Protein AF-A0A948WDX8-F1 (afdb_monomer_lite)

Sequence (264 aa):
MSKASDILRSTPLARDHAKSFSAATGLPVSIETPGETNLAATDLPECCRQFLADGKARSRCEQTHKALQGKTPRTVRCFAGLTSSAVPVVVRDETVAYLHTGHAAVNGDADQRHIGAVRKTRGQYEGALRLLELFSQQLAQSLPAETQGCPYPAIDRAALEISRHPEKRWRLSTLAHAAKMNAAYFSEMFRRRLGLTLTRFIAAARIERAKQLLRHTDMKVIEIAYASGFGSVSQFNRVFRRESAAHPADFRSRHRPAKNQNSR

Secondary structure (DSSP, 8-state):
--HHHHHHHHSHHHHHHHHHHHHHHS--EEEE-TT---TT-TT--HHHHHHTTSHHHHHHHHHHHHHH-SSS-EEEE-TTS-EEEEEEEEETTEEEEEEEEPPEEETT-S-TT-TTPEEE-HHHHHHHHHHHHHHHHHHHHHS-TT-SS-S-HHHHHHHHHHHH-TTS---HHHHHHHTTS-HHHHHHHHHHHHSS-HHHHHHHHHHHHHHHHHHH----HHHHHHHTT-S-HHHHHHHHHHHHSS-HHHHHHHHS--------

Foldseek 3Di:
DCPLQVVLCPDPLNVVLQVVLCVVQVWGKHKFFPPDDCLVDPPAAPVSVVLCVDPVSVVQSVVQVNVQDDLAKDWDQGPQRWIKIWGFLDAPSDGGIIIIIHTAAEPPSHDPPRPGHHYDYPVSVVVSVVSVNVSSPVSNVPQPPCSPDQPQVLLVVVLVVCLVCLQDDDDLCVSCVSSVHDSVVSQVVNCVRVVDGPVLSSLLSLLVQLLVCLQPHPDDLQVSCNSSNHPGSVVNQVSNCVNPVDGSVVSSVVRYPPDPPDDD

pLDDT: mean 80.17, std 15.43, range [36.19, 97.62]

Radius of gyration: 23.31 Å; chains: 1; bounding box: 48×66×54 Å

Structure (mmCIF, N/CA/C/O backbone):
data_AF-A0A948WDX8-F1
#
_entry.id   AF-A0A948WDX8-F1
#
loop_
_atom_site.group_PDB
_atom_site.id
_atom_site.type_symbol
_atom_site.label_atom_id
_atom_site.label_alt_id
_atom_site.label_comp_id
_atom_site.label_asym_id
_atom_site.label_entity_id
_atom_site.label_seq_id
_atom_site.pdbx_PDB_ins_code
_atom_site.Cartn_x
_atom_site.Cartn_y
_atom_site.Cartn_z
_atom_site.occupancy
_atom_site.B_iso_or_equiv
_atom_site.auth_seq_id
_atom_site.auth_comp_id
_atom_site.auth_asym_id
_atom_site.auth_atom_id
_atom_site.pdbx_PDB_model_num
ATOM 1 N N . MET A 1 1 ? 2.275 -2.249 5.709 1.00 38.31 1 MET A N 1
ATOM 2 C CA . MET A 1 1 ? 2.860 -1.233 4.819 1.00 38.31 1 MET A CA 1
ATOM 3 C C . MET A 1 1 ? 2.081 -1.085 3.506 1.00 38.31 1 MET A C 1
ATOM 5 O O . MET A 1 1 ? 2.337 -0.110 2.834 1.00 38.31 1 MET A O 1
ATOM 9 N N . SER A 1 2 ? 1.048 -1.897 3.198 1.00 36.19 2 SER A N 1
ATOM 10 C CA . SER A 1 2 ? 0.439 -1.889 1.849 1.00 36.19 2 SER A CA 1
ATOM 11 C C . SER A 1 2 ? -0.638 -0.829 1.544 1.00 36.19 2 SER A C 1
ATOM 13 O O . SER A 1 2 ? -0.945 -0.608 0.385 1.00 36.19 2 SER A O 1
ATOM 15 N N . LYS A 1 3 ? -1.229 -0.111 2.512 1.00 46.56 3 LYS A N 1
ATOM 16 C CA . LYS A 1 3 ? -2.431 0.697 2.192 1.00 46.56 3 LYS A CA 1
ATOM 17 C C . LYS A 1 3 ? -2.168 1.942 1.332 1.00 46.56 3 LYS A C 1
ATOM 19 O O . LYS A 1 3 ? -3.024 2.292 0.533 1.00 46.56 3 LYS A O 1
ATOM 24 N N . ALA A 1 4 ? -1.023 2.612 1.475 1.00 46.47 4 ALA A N 1
ATOM 25 C CA . ALA A 1 4 ? -0.718 3.807 0.679 1.00 46.47 4 ALA A CA 1
ATOM 26 C C . ALA A 1 4 ? -0.331 3.447 -0.764 1.00 46.47 4 ALA A C 1
ATOM 28 O O . ALA A 1 4 ? -0.794 4.094 -1.701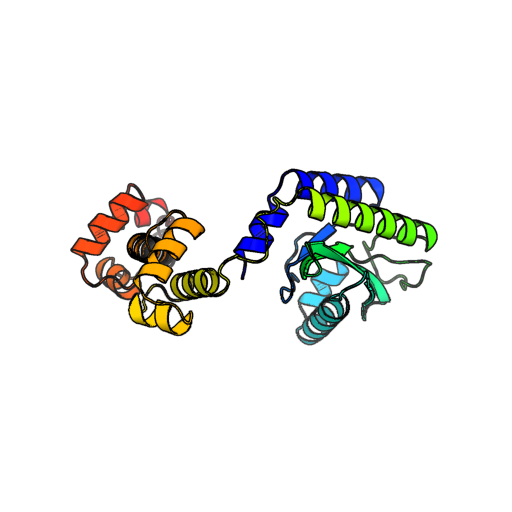 1.00 46.47 4 ALA A O 1
ATOM 29 N N . SER A 1 5 ? 0.446 2.374 -0.943 1.00 50.38 5 SER A N 1
ATOM 30 C CA . SER A 1 5 ? 0.801 1.855 -2.263 1.00 50.38 5 SER A CA 1
ATOM 31 C C . SER A 1 5 ? -0.435 1.324 -2.996 1.00 50.38 5 SER A C 1
ATOM 33 O O . SER A 1 5 ? -0.623 1.656 -4.163 1.00 50.38 5 SER A O 1
ATOM 35 N N . ASP A 1 6 ? -1.330 0.604 -2.314 1.00 55.25 6 ASP A N 1
ATOM 36 C CA . ASP A 1 6 ? -2.594 0.121 -2.889 1.00 55.25 6 ASP A CA 1
ATOM 37 C C . ASP A 1 6 ? -3.528 1.277 -3.307 1.00 55.25 6 ASP A C 1
ATOM 39 O O . ASP A 1 6 ? -4.153 1.220 -4.368 1.00 55.25 6 ASP A O 1
ATOM 43 N N . ILE A 1 7 ? -3.595 2.361 -2.524 1.00 57.69 7 ILE A N 1
ATOM 44 C CA . ILE A 1 7 ? -4.386 3.558 -2.865 1.00 57.69 7 ILE A CA 1
ATOM 45 C C . ILE A 1 7 ? -3.802 4.261 -4.095 1.00 57.69 7 ILE A C 1
ATOM 47 O O . ILE A 1 7 ? -4.539 4.527 -5.039 1.00 57.69 7 ILE A O 1
ATOM 51 N N . LEU A 1 8 ? -2.487 4.500 -4.135 1.00 65.62 8 LEU A N 1
ATOM 52 C CA . LEU A 1 8 ? -1.833 5.139 -5.283 1.00 65.62 8 LEU A CA 1
ATOM 53 C C . LEU A 1 8 ? -2.013 4.323 -6.568 1.00 65.62 8 LEU A C 1
ATOM 55 O O . LEU A 1 8 ? -2.440 4.869 -7.586 1.00 65.62 8 LEU A O 1
ATOM 59 N N . ARG A 1 9 ? -1.766 3.007 -6.497 1.00 70.25 9 ARG A N 1
ATOM 60 C CA . ARG A 1 9 ? -1.924 2.067 -7.621 1.00 70.25 9 ARG A CA 1
ATOM 61 C C . ARG A 1 9 ? -3.371 1.964 -8.117 1.00 70.25 9 ARG A C 1
ATOM 63 O O . ARG A 1 9 ? -3.586 1.651 -9.285 1.00 70.25 9 ARG A O 1
ATOM 70 N N . SER A 1 10 ? -4.360 2.182 -7.247 1.00 66.19 10 SER A N 1
ATOM 71 C CA . SER A 1 10 ? -5.782 2.040 -7.594 1.00 66.19 10 SER A CA 1
ATOM 72 C C . SER A 1 10 ? -6.434 3.321 -8.118 1.00 66.19 10 SER A C 1
ATOM 74 O O . SER A 1 10 ? -7.555 3.247 -8.632 1.00 66.19 10 SER A O 1
ATOM 76 N N . THR A 1 11 ? -5.750 4.473 -8.068 1.00 70.62 11 THR A N 1
ATOM 77 C CA . THR A 1 11 ? -6.288 5.715 -8.642 1.00 70.62 11 THR A CA 1
ATOM 78 C C . THR A 1 11 ? -6.481 5.592 -10.165 1.00 70.62 11 THR A C 1
ATOM 80 O O . THR A 1 11 ? -5.626 5.019 -10.849 1.00 70.62 11 THR A O 1
ATOM 83 N N . PRO A 1 12 ? -7.586 6.119 -10.737 1.00 72.56 12 PRO A N 1
ATOM 84 C CA . PRO A 1 12 ? -7.787 6.146 -12.188 1.00 72.56 12 PRO A CA 1
ATOM 85 C C . PRO A 1 12 ? -6.612 6.795 -12.920 1.00 72.56 12 PRO A C 1
ATOM 87 O O . PRO A 1 12 ? -6.065 6.193 -13.837 1.00 72.56 12 PRO A O 1
ATOM 90 N N . LEU A 1 13 ? -6.136 7.937 -12.411 1.00 78.88 13 LEU A N 1
ATOM 91 C CA . LEU A 1 13 ? -5.011 8.662 -12.989 1.00 78.88 13 LEU A CA 1
ATOM 92 C C . LEU A 1 13 ? -3.741 7.803 -13.060 1.00 78.88 13 LEU A C 1
ATOM 94 O O . LEU A 1 13 ? -3.142 7.688 -14.125 1.00 78.88 13 LEU A O 1
ATOM 98 N N . ALA A 1 14 ? -3.351 7.138 -11.967 1.00 79.38 14 ALA A N 1
ATOM 99 C CA . ALA A 1 14 ? -2.167 6.282 -11.986 1.00 79.38 14 ALA A CA 1
ATOM 100 C C . ALA A 1 14 ? -2.289 5.140 -13.005 1.00 79.38 14 ALA A C 1
ATOM 102 O O . ALA A 1 14 ? -1.324 4.838 -13.706 1.00 79.38 14 ALA A O 1
ATOM 103 N N . ARG A 1 15 ? -3.471 4.520 -13.118 1.00 80.38 15 ARG A N 1
ATOM 104 C CA . ARG A 1 15 ? -3.706 3.433 -14.079 1.00 80.38 15 ARG A CA 1
ATOM 105 C C . ARG A 1 15 ? -3.674 3.923 -15.524 1.00 80.38 15 ARG A C 1
ATOM 107 O O . ARG A 1 15 ? -3.062 3.267 -16.365 1.00 80.38 15 ARG A O 1
ATOM 114 N N . ASP A 1 16 ? -4.300 5.057 -15.811 1.00 83.31 16 ASP A N 1
ATOM 115 C CA . ASP A 1 16 ? -4.397 5.598 -17.169 1.00 83.31 16 ASP A CA 1
ATOM 116 C C . ASP A 1 16 ? -3.044 6.105 -17.668 1.00 83.31 16 ASP A C 1
ATOM 118 O O . ASP A 1 16 ? -2.644 5.809 -18.798 1.00 83.31 16 ASP A O 1
ATOM 122 N N . HIS A 1 17 ? -2.280 6.776 -16.805 1.00 86.12 17 HIS A N 1
ATOM 123 C CA . HIS A 1 17 ? -0.922 7.187 -17.137 1.00 86.12 17 HIS A CA 1
ATOM 124 C C . HIS A 1 17 ? 0.032 5.995 -17.269 1.00 86.12 17 HIS A C 1
ATOM 126 O O . HIS A 1 17 ? 0.825 5.978 -18.206 1.00 86.12 17 HIS A O 1
ATOM 132 N N . ALA A 1 18 ? -0.060 4.968 -16.412 1.00 86.19 18 ALA A N 1
ATOM 133 C CA . ALA A 1 18 ? 0.762 3.761 -16.553 1.00 86.19 18 ALA A CA 1
ATOM 134 C C . ALA A 1 18 ? 0.485 3.030 -17.879 1.00 86.19 18 ALA A C 1
ATOM 136 O O . ALA A 1 18 ? 1.424 2.629 -18.574 1.00 86.19 18 ALA A O 1
ATOM 137 N N . LYS A 1 19 ? -0.791 2.914 -18.277 1.00 84.88 19 LYS A N 1
ATOM 138 C CA . LYS A 1 19 ? -1.185 2.367 -19.586 1.00 84.88 19 LYS A CA 1
ATOM 139 C C . LYS A 1 19 ? -0.666 3.218 -20.742 1.00 84.88 19 LYS A C 1
ATOM 141 O O . LYS A 1 19 ? -0.067 2.674 -21.665 1.00 84.88 19 LYS A O 1
ATOM 146 N N . SER A 1 20 ? -0.858 4.535 -20.682 1.00 88.81 20 SER A N 1
ATOM 147 C CA . SER A 1 20 ? -0.436 5.460 -21.744 1.00 88.81 20 SER A CA 1
ATOM 148 C C . SER A 1 20 ? 1.081 5.478 -21.909 1.00 88.81 20 SER A C 1
ATOM 150 O O . SER A 1 20 ? 1.589 5.414 -23.027 1.00 88.81 20 SER A O 1
ATOM 152 N N . PHE A 1 21 ? 1.817 5.479 -20.797 1.00 90.69 21 PHE A N 1
ATOM 153 C CA . PHE A 1 21 ? 3.270 5.372 -20.799 1.00 90.69 21 PHE A CA 1
ATOM 154 C C . PHE A 1 21 ? 3.732 4.063 -21.437 1.00 90.69 21 PHE A C 1
ATOM 156 O O . PHE A 1 21 ? 4.618 4.073 -22.293 1.00 90.69 21 PHE A O 1
ATOM 163 N N . SER A 1 22 ? 3.112 2.944 -21.056 1.00 89.38 22 SER A N 1
ATOM 164 C CA . SER A 1 22 ? 3.453 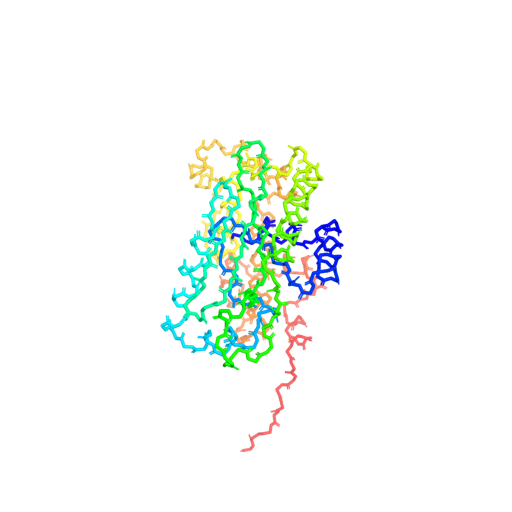1.629 -21.603 1.00 89.38 22 SER A CA 1
ATOM 165 C C . SER A 1 22 ? 3.156 1.550 -23.099 1.00 89.38 22 SER A C 1
ATOM 167 O O . SER A 1 22 ? 3.980 1.046 -23.853 1.00 89.38 22 SER A O 1
ATOM 169 N N . ALA A 1 23 ? 2.037 2.115 -23.557 1.00 87.12 23 ALA A N 1
ATOM 170 C CA . ALA A 1 23 ? 1.700 2.176 -24.978 1.00 87.12 23 ALA A CA 1
ATOM 171 C C . ALA A 1 23 ? 2.686 3.046 -25.781 1.00 87.12 23 ALA A C 1
ATOM 173 O O . ALA A 1 23 ? 3.103 2.658 -26.869 1.00 87.12 23 ALA A O 1
ATOM 174 N N . ALA A 1 24 ? 3.095 4.198 -25.242 1.00 89.25 24 ALA A N 1
ATOM 175 C CA . ALA A 1 24 ? 3.986 5.132 -25.932 1.00 89.25 24 ALA A CA 1
ATOM 176 C C . ALA A 1 24 ? 5.455 4.679 -25.933 1.00 89.25 24 ALA A C 1
ATOM 178 O O . ALA A 1 24 ? 6.194 4.910 -26.890 1.00 89.25 24 ALA A O 1
ATOM 179 N N . THR A 1 25 ? 5.905 4.052 -24.845 1.00 89.50 25 THR A N 1
ATOM 180 C CA . THR A 1 25 ? 7.322 3.728 -24.637 1.00 89.50 25 THR A CA 1
ATOM 181 C C . THR A 1 25 ? 7.617 2.239 -24.761 1.00 89.50 25 THR A C 1
ATOM 183 O O . THR A 1 25 ? 8.776 1.872 -24.914 1.00 89.50 25 THR A O 1
ATOM 186 N N . GLY A 1 26 ? 6.622 1.359 -24.701 1.00 87.56 26 GLY A N 1
ATOM 187 C CA . GLY A 1 26 ? 6.824 -0.086 -24.591 1.00 87.56 26 GLY A CA 1
ATOM 188 C C . GLY A 1 26 ? 7.425 -0.534 -23.253 1.00 87.56 26 GLY A C 1
ATOM 189 O O . GLY A 1 26 ? 7.677 -1.721 -23.091 1.00 87.56 26 GLY A O 1
ATOM 190 N N . LEU A 1 27 ? 7.681 0.379 -22.308 1.00 87.50 27 LEU A N 1
ATOM 191 C CA . LEU A 1 27 ? 8.215 0.071 -20.982 1.00 87.50 27 LEU A CA 1
ATOM 192 C C . LEU A 1 27 ? 7.082 0.047 -19.952 1.00 87.50 27 LEU A C 1
ATOM 194 O O . LEU A 1 27 ? 6.252 0.955 -19.964 1.00 87.50 27 LEU A O 1
ATOM 198 N N . PRO A 1 28 ? 7.054 -0.927 -19.028 1.00 86.00 28 PRO A N 1
ATOM 199 C CA . PRO A 1 28 ? 6.062 -0.928 -17.966 1.00 86.00 28 PRO A CA 1
ATOM 200 C C . PRO A 1 28 ? 6.388 0.150 -16.928 1.00 86.00 28 PRO A C 1
ATOM 202 O O . PRO A 1 28 ? 7.548 0.551 -16.767 1.00 86.00 28 PRO A O 1
ATOM 205 N N . VAL A 1 29 ? 5.360 0.562 -16.186 1.00 87.00 29 VAL A N 1
ATOM 206 C CA . VAL A 1 29 ? 5.495 1.411 -14.997 1.00 87.00 29 VAL A CA 1
ATOM 207 C C . VAL A 1 29 ? 4.981 0.650 -13.789 1.00 87.00 29 VAL A C 1
ATOM 209 O O . VAL A 1 29 ? 3.805 0.291 -13.739 1.00 87.00 29 VAL A O 1
ATOM 212 N N . SER A 1 30 ? 5.836 0.457 -12.789 1.00 84.88 30 SER A N 1
ATOM 213 C CA . SER A 1 30 ? 5.400 0.045 -11.457 1.00 84.88 30 SER A CA 1
ATOM 214 C C . SER A 1 30 ? 5.502 1.220 -10.490 1.00 84.88 30 SER A C 1
ATOM 216 O O . SER A 1 30 ? 6.390 2.060 -10.581 1.00 84.88 30 SER A O 1
ATOM 218 N N . ILE A 1 31 ? 4.558 1.299 -9.557 1.00 84.81 31 ILE A N 1
ATOM 219 C CA . ILE A 1 31 ? 4.580 2.288 -8.475 1.00 84.81 31 ILE A CA 1
ATOM 220 C C . ILE A 1 31 ? 5.070 1.570 -7.224 1.00 84.81 31 ILE A C 1
ATOM 222 O O . ILE A 1 31 ? 4.554 0.506 -6.928 1.00 84.81 31 ILE A O 1
ATOM 226 N N . GLU A 1 32 ? 6.035 2.083 -6.476 1.00 82.50 32 GLU A N 1
ATOM 227 C CA . GLU A 1 32 ? 6.495 1.472 -5.216 1.00 82.50 32 GLU A CA 1
ATOM 228 C C . GLU A 1 32 ? 6.572 2.543 -4.126 1.00 82.50 32 GLU A C 1
ATOM 230 O O . GLU A 1 32 ? 6.975 3.666 -4.403 1.00 82.50 32 GLU A O 1
ATOM 235 N N . THR A 1 33 ? 6.166 2.255 -2.885 1.00 80.50 33 THR A N 1
ATOM 236 C CA . THR A 1 33 ? 6.376 3.220 -1.785 1.00 80.50 33 THR A CA 1
ATOM 237 C C . THR A 1 33 ? 7.777 3.076 -1.191 1.00 80.50 33 THR A C 1
ATOM 239 O O . THR A 1 33 ? 8.362 1.996 -1.288 1.00 80.50 33 THR A O 1
ATOM 242 N N . PRO A 1 34 ? 8.319 4.107 -0.519 1.00 79.94 34 PRO A N 1
ATOM 243 C CA . PRO A 1 34 ? 9.625 4.011 0.127 1.00 79.94 34 PRO A CA 1
ATOM 244 C C . PRO A 1 34 ? 9.758 2.784 1.037 1.00 79.94 34 PRO A C 1
ATOM 246 O O . PRO A 1 34 ? 8.912 2.532 1.898 1.00 79.94 34 PRO A O 1
ATOM 249 N N . GLY A 1 35 ? 10.832 2.016 0.844 1.00 72.56 35 GLY A N 1
ATOM 250 C CA . GLY A 1 35 ? 11.091 0.786 1.594 1.00 72.56 35 GLY A CA 1
ATOM 251 C C . GLY A 1 35 ? 10.273 -0.442 1.170 1.00 72.56 35 GLY A C 1
ATOM 252 O O . GLY A 1 35 ? 10.505 -1.516 1.723 1.00 72.56 35 GLY A O 1
ATOM 253 N N . GLU A 1 36 ? 9.355 -0.328 0.204 1.00 71.12 36 GLU A N 1
ATOM 254 C CA . GLU A 1 36 ? 8.839 -1.492 -0.523 1.00 71.12 36 GLU A CA 1
ATOM 255 C C . GLU A 1 36 ? 9.828 -1.890 -1.628 1.00 71.12 36 GLU A C 1
ATOM 257 O O . GLU A 1 36 ? 10.473 -1.033 -2.233 1.00 71.12 36 GLU A O 1
ATOM 262 N N . THR A 1 37 ? 9.920 -3.197 -1.883 1.00 68.00 37 THR A N 1
ATOM 263 C CA . THR A 1 37 ? 10.577 -3.753 -3.068 1.00 68.00 37 THR A CA 1
ATOM 264 C C . THR A 1 37 ? 9.633 -4.783 -3.669 1.00 68.00 37 THR A C 1
ATOM 266 O O . THR A 1 37 ? 9.514 -5.897 -3.148 1.00 68.00 37 THR A O 1
ATOM 269 N N . ASN A 1 38 ? 8.908 -4.428 -4.730 1.00 65.06 38 ASN A N 1
ATOM 270 C CA . ASN A 1 38 ? 7.937 -5.352 -5.320 1.00 65.06 38 ASN A CA 1
ATOM 271 C C . ASN A 1 38 ? 8.559 -6.221 -6.422 1.00 65.06 38 ASN A C 1
ATOM 273 O O . ASN A 1 38 ? 8.266 -6.076 -7.606 1.00 65.06 38 ASN A O 1
ATOM 277 N N . LEU A 1 39 ? 9.375 -7.191 -6.010 1.00 62.75 39 LEU A N 1
ATOM 278 C CA . LEU A 1 39 ? 9.966 -8.180 -6.920 1.00 62.75 39 LEU A CA 1
ATOM 279 C C . LEU A 1 39 ? 8.974 -9.251 -7.403 1.00 62.75 39 LEU A C 1
ATOM 281 O O . LEU A 1 39 ? 9.358 -10.146 -8.144 1.00 62.75 39 LEU A O 1
ATOM 285 N N . ALA A 1 40 ? 7.711 -9.195 -6.975 1.00 53.38 40 ALA A N 1
ATOM 286 C CA . ALA A 1 40 ? 6.659 -10.118 -7.401 1.00 53.38 40 ALA A CA 1
ATOM 287 C C . ALA A 1 40 ? 5.737 -9.508 -8.474 1.00 53.38 40 ALA A C 1
ATOM 289 O O . ALA A 1 40 ? 4.687 -10.078 -8.770 1.00 53.38 40 ALA A O 1
ATOM 290 N N . ALA A 1 41 ? 6.095 -8.348 -9.038 1.00 55.25 41 ALA A N 1
ATOM 291 C CA . ALA A 1 41 ? 5.306 -7.706 -10.081 1.00 55.25 41 ALA A CA 1
ATOM 292 C C . ALA A 1 41 ? 5.178 -8.618 -11.317 1.00 55.25 41 ALA A C 1
ATOM 294 O O . ALA A 1 41 ? 6.161 -9.168 -11.814 1.00 55.25 41 ALA A O 1
ATOM 295 N N . THR A 1 42 ? 3.950 -8.764 -11.815 1.00 47.97 42 THR A N 1
ATOM 296 C CA . THR A 1 42 ? 3.587 -9.622 -12.957 1.00 47.97 42 THR A CA 1
ATOM 297 C C . THR A 1 42 ? 4.230 -9.203 -14.279 1.00 47.97 42 THR A C 1
ATOM 299 O O . THR A 1 42 ? 4.310 -10.023 -15.190 1.00 47.97 42 THR A O 1
ATOM 302 N N . ASP A 1 43 ? 4.745 -7.973 -14.353 1.00 54.69 43 ASP A N 1
ATOM 303 C CA . ASP A 1 43 ? 5.232 -7.339 -15.586 1.00 54.69 43 ASP A CA 1
ATOM 304 C C . ASP A 1 43 ? 6.768 -7.301 -15.668 1.00 54.69 43 ASP A C 1
ATOM 306 O O . ASP A 1 43 ? 7.358 -6.545 -16.444 1.00 54.69 43 ASP A O 1
ATOM 310 N N . LEU A 1 44 ? 7.446 -8.098 -14.839 1.00 61.41 44 LEU A N 1
ATOM 311 C CA . LEU A 1 44 ? 8.892 -8.256 -14.922 1.00 61.41 44 LEU A CA 1
ATOM 312 C C . LEU A 1 44 ? 9.279 -8.984 -16.220 1.00 61.41 44 LEU A C 1
ATOM 314 O O . LEU A 1 44 ? 8.636 -9.978 -16.572 1.00 61.41 44 LEU A O 1
ATOM 318 N N . PRO A 1 45 ? 10.363 -8.563 -16.901 1.00 59.53 45 PRO A N 1
ATOM 319 C CA . PRO A 1 45 ? 10.887 -9.294 -18.049 1.00 59.53 45 PRO A CA 1
ATOM 320 C C . PRO A 1 45 ? 11.137 -10.774 -17.732 1.00 59.53 45 PRO A C 1
ATOM 322 O O . PRO A 1 45 ? 11.504 -11.119 -16.605 1.00 59.53 45 PRO A O 1
ATOM 325 N N . GLU A 1 46 ? 11.001 -11.639 -18.741 1.00 61.09 46 GLU A N 1
ATOM 326 C CA . GLU A 1 46 ? 11.259 -13.088 -18.667 1.00 61.09 46 GLU A CA 1
ATOM 327 C C . GLU A 1 46 ? 12.558 -13.403 -17.908 1.00 61.09 46 GLU A C 1
ATOM 329 O O . GLU A 1 46 ? 12.566 -14.196 -16.966 1.00 61.09 46 GLU A O 1
ATOM 334 N N . CYS A 1 47 ? 13.636 -12.689 -18.249 1.00 61.81 47 CYS A N 1
ATOM 335 C CA . CYS A 1 47 ? 14.935 -12.841 -17.607 1.00 61.81 47 CYS A CA 1
ATOM 336 C C . CYS A 1 47 ? 14.887 -12.530 -16.103 1.00 61.81 47 CYS A C 1
ATOM 338 O O . CYS A 1 47 ? 15.456 -13.264 -15.302 1.00 61.81 47 CYS A O 1
ATOM 340 N N . CYS A 1 48 ? 14.172 -11.482 -15.684 1.00 62.88 48 CYS A N 1
ATOM 341 C CA . CYS A 1 48 ? 14.024 -11.128 -14.274 1.00 62.88 48 CYS A CA 1
ATOM 342 C C . CYS A 1 48 ? 13.256 -12.212 -13.508 1.00 62.88 48 CYS A C 1
ATOM 344 O O . CYS A 1 48 ? 13.663 -12.565 -12.406 1.00 62.88 48 CYS A O 1
ATOM 346 N N . ARG A 1 49 ? 12.202 -12.795 -14.096 1.00 67.44 49 ARG A N 1
ATOM 347 C CA . ARG A 1 49 ? 11.454 -13.902 -13.471 1.00 67.44 49 ARG A CA 1
ATOM 348 C C . ARG A 1 49 ? 12.337 -15.130 -13.248 1.00 67.44 49 ARG A C 1
ATOM 350 O O . ARG A 1 49 ? 12.291 -15.718 -12.171 1.00 67.44 49 ARG A O 1
ATOM 357 N N . GLN A 1 50 ? 13.178 -15.464 -14.225 1.00 66.12 50 GLN A N 1
ATOM 358 C CA . GLN A 1 50 ? 14.139 -16.564 -14.121 1.00 66.12 50 GLN A CA 1
ATOM 359 C C . GLN A 1 50 ? 15.210 -16.294 -13.052 1.00 66.12 50 GLN A C 1
ATOM 361 O O . GLN A 1 50 ? 15.485 -17.160 -12.226 1.00 66.12 50 GLN A O 1
ATOM 366 N N . PHE A 1 51 ? 15.765 -15.077 -12.997 1.00 66.56 51 PHE A N 1
ATOM 367 C CA . PHE A 1 51 ? 16.757 -14.709 -11.980 1.00 66.56 51 PHE A CA 1
ATOM 368 C C . PHE A 1 51 ? 16.183 -14.684 -10.559 1.00 66.56 51 PHE A C 1
ATOM 370 O O . PHE A 1 51 ? 16.882 -15.017 -9.610 1.00 66.56 51 PHE A O 1
ATOM 377 N N . LEU A 1 52 ? 14.912 -14.322 -10.383 1.00 67.88 52 LEU A N 1
ATOM 378 C CA . LEU A 1 52 ? 14.285 -14.252 -9.060 1.00 67.88 52 LEU A CA 1
ATOM 379 C C . LEU A 1 52 ? 14.015 -15.622 -8.416 1.00 67.88 52 LEU A C 1
ATOM 381 O O . LEU A 1 52 ? 13.696 -15.663 -7.224 1.00 67.88 52 LEU A O 1
ATOM 385 N N . ALA A 1 53 ? 14.171 -16.718 -9.167 1.00 68.00 53 ALA A N 1
ATOM 386 C CA . ALA A 1 53 ? 14.138 -18.082 -8.642 1.00 68.00 53 ALA A CA 1
ATOM 387 C C . ALA A 1 53 ? 15.430 -18.474 -7.890 1.00 68.00 53 ALA A C 1
ATOM 389 O O . ALA A 1 53 ? 15.408 -19.410 -7.093 1.00 68.00 53 ALA A O 1
ATOM 390 N N . ASP A 1 54 ? 16.538 -17.748 -8.090 1.00 72.56 54 ASP A N 1
ATOM 391 C CA . ASP A 1 54 ? 17.808 -17.934 -7.375 1.00 72.56 54 ASP A CA 1
ATOM 392 C C . ASP A 1 54 ? 17.929 -16.919 -6.221 1.00 72.56 54 ASP A C 1
ATOM 394 O O . ASP A 1 54 ? 17.837 -15.702 -6.410 1.00 72.56 54 ASP A O 1
ATOM 398 N N . GLY A 1 55 ? 18.176 -17.406 -4.999 1.00 69.94 55 GLY A N 1
ATOM 399 C CA . GLY A 1 55 ? 18.283 -16.567 -3.800 1.00 69.94 55 GLY A CA 1
ATOM 400 C C . GLY A 1 55 ? 19.401 -15.512 -3.846 1.00 69.94 55 GLY A C 1
ATOM 401 O O . GLY A 1 55 ? 19.225 -14.408 -3.324 1.00 69.94 55 GLY A O 1
ATOM 402 N N . LYS A 1 56 ? 20.534 -15.790 -4.505 1.00 72.69 56 LYS A N 1
ATOM 403 C CA . LYS A 1 56 ? 21.636 -14.823 -4.668 1.00 72.69 56 LYS A CA 1
ATOM 404 C C . LYS A 1 56 ? 21.278 -13.743 -5.684 1.00 72.69 56 LYS A C 1
ATOM 406 O O . LYS A 1 56 ? 21.547 -12.563 -5.451 1.00 72.69 56 LYS A O 1
ATOM 411 N N . ALA A 1 57 ? 20.661 -14.128 -6.798 1.00 70.12 57 ALA A N 1
ATOM 412 C CA . ALA A 1 57 ? 20.218 -13.187 -7.824 1.00 70.12 57 ALA A CA 1
ATOM 413 C C . ALA A 1 57 ? 19.063 -12.302 -7.322 1.00 70.12 57 ALA A C 1
ATOM 415 O O . ALA A 1 57 ? 19.058 -11.096 -7.586 1.00 70.12 57 ALA A O 1
ATOM 416 N N . ARG A 1 58 ? 18.167 -12.849 -6.491 1.00 78.06 58 ARG A N 1
ATOM 417 C CA . ARG A 1 58 ? 17.142 -12.079 -5.776 1.00 78.06 58 ARG A CA 1
ATOM 418 C C . ARG A 1 58 ? 17.745 -10.982 -4.904 1.00 78.06 58 ARG A C 1
ATOM 420 O O . ARG A 1 58 ? 17.364 -9.826 -5.056 1.00 78.06 58 ARG A O 1
ATOM 427 N N . SER A 1 59 ? 18.729 -11.304 -4.062 1.00 75.88 59 SER A N 1
ATOM 428 C CA . SER A 1 59 ? 19.387 -10.300 -3.208 1.00 75.88 59 SER A CA 1
ATOM 429 C C . SER A 1 59 ? 20.040 -9.171 -4.022 1.00 75.88 59 SER A C 1
ATOM 431 O O . SER A 1 59 ? 19.936 -7.997 -3.666 1.00 75.88 59 SER A O 1
ATOM 433 N N . ARG A 1 60 ? 20.659 -9.491 -5.166 1.00 79.88 60 ARG A N 1
ATOM 434 C CA . ARG A 1 60 ? 21.227 -8.479 -6.079 1.00 79.88 60 ARG A CA 1
ATOM 435 C C . ARG A 1 60 ? 20.151 -7.607 -6.738 1.00 79.88 60 ARG A C 1
ATOM 437 O O . ARG A 1 60 ? 20.364 -6.411 -6.949 1.00 79.88 60 ARG A O 1
ATOM 444 N N . CYS A 1 61 ? 18.993 -8.186 -7.046 1.00 77.38 61 CYS A N 1
ATOM 445 C CA . CYS A 1 61 ? 17.840 -7.452 -7.561 1.00 77.38 61 CYS A CA 1
ATOM 446 C C . CYS A 1 61 ? 17.283 -6.477 -6.507 1.00 77.38 61 CYS A C 1
ATOM 448 O O . CYS A 1 61 ? 17.095 -5.298 -6.803 1.00 77.38 61 CYS A O 1
ATOM 450 N N . GLU A 1 62 ? 17.151 -6.916 -5.251 1.00 80.00 62 GLU A N 1
ATOM 451 C CA . GLU A 1 62 ? 16.746 -6.058 -4.125 1.00 80.00 62 GLU A CA 1
ATOM 452 C C . GLU A 1 62 ? 17.711 -4.882 -3.926 1.00 80.00 62 GLU A C 1
ATOM 454 O O . GLU A 1 62 ? 17.277 -3.744 -3.744 1.00 80.00 62 GLU A O 1
ATOM 459 N N . GLN A 1 63 ? 19.022 -5.128 -4.021 1.00 82.44 63 GLN A N 1
ATOM 460 C CA . GLN A 1 63 ? 20.039 -4.074 -3.938 1.00 82.44 63 GLN A CA 1
ATOM 461 C C . GLN A 1 63 ? 19.909 -3.052 -5.074 1.00 82.44 63 GLN A C 1
ATOM 463 O O . GLN A 1 63 ? 20.036 -1.852 -4.836 1.00 82.44 63 GLN A O 1
ATOM 468 N N . THR A 1 64 ? 19.601 -3.512 -6.289 1.00 82.44 64 THR A N 1
ATOM 469 C CA . THR A 1 64 ? 19.390 -2.642 -7.455 1.00 82.44 64 THR A CA 1
ATOM 470 C C . THR A 1 64 ? 18.152 -1.759 -7.263 1.00 82.44 64 THR A C 1
ATOM 472 O O . THR A 1 64 ? 18.236 -0.542 -7.423 1.00 82.44 64 THR A O 1
ATOM 475 N N . HIS A 1 65 ? 17.023 -2.335 -6.835 1.00 83.50 65 HIS A N 1
ATOM 476 C CA . HIS A 1 65 ? 15.809 -1.566 -6.534 1.00 83.50 65 HIS A CA 1
ATOM 477 C C . HIS A 1 65 ? 16.028 -0.571 -5.386 1.00 83.50 65 HIS A C 1
ATOM 479 O O . HIS A 1 65 ? 15.545 0.557 -5.444 1.00 83.50 65 HIS A O 1
ATOM 485 N N . LYS A 1 66 ? 16.812 -0.940 -4.366 1.00 83.38 66 LYS A N 1
ATOM 486 C CA . LYS A 1 66 ? 17.174 -0.023 -3.280 1.00 83.38 66 LYS A CA 1
ATOM 487 C C . LYS A 1 66 ? 18.046 1.138 -3.770 1.00 83.38 66 LYS A C 1
ATOM 489 O O . LYS A 1 66 ? 17.854 2.262 -3.320 1.00 83.38 66 LYS A O 1
ATOM 494 N N . ALA A 1 67 ? 18.978 0.893 -4.694 1.00 87.50 67 ALA A N 1
ATOM 495 C CA . ALA A 1 67 ? 19.841 1.933 -5.262 1.00 87.50 67 ALA A CA 1
ATOM 496 C C . ALA A 1 67 ? 19.065 2.966 -6.101 1.00 87.50 67 ALA A C 1
ATOM 498 O O . ALA A 1 67 ? 19.460 4.136 -6.162 1.00 87.50 67 ALA A O 1
ATOM 499 N N . LEU A 1 68 ? 17.952 2.536 -6.703 1.00 89.00 68 LEU A N 1
ATOM 500 C CA . LEU A 1 68 ? 17.015 3.384 -7.437 1.00 89.00 68 LEU A CA 1
ATOM 501 C C . LEU A 1 68 ? 16.223 4.343 -6.536 1.00 89.00 68 LEU A C 1
ATOM 503 O O . LEU A 1 68 ? 15.809 5.401 -7.004 1.00 89.00 68 LEU A O 1
ATOM 507 N N . GLN A 1 69 ? 16.047 4.031 -5.250 1.00 86.12 69 GLN A N 1
ATOM 508 C CA . GLN A 1 69 ? 15.348 4.919 -4.321 1.00 86.12 69 GLN A CA 1
ATOM 509 C C . GLN A 1 69 ? 16.236 6.125 -3.963 1.00 86.12 69 GLN A C 1
ATOM 511 O O . GLN A 1 69 ? 17.394 5.992 -3.560 1.00 86.12 69 GLN A O 1
ATOM 516 N N . GLY A 1 70 ? 15.697 7.333 -4.126 1.00 86.69 70 GLY A N 1
ATOM 517 C CA . GLY A 1 70 ? 16.397 8.594 -3.875 1.00 86.69 70 GLY A CA 1
ATOM 518 C C . GLY A 1 70 ? 15.454 9.799 -3.859 1.00 86.69 70 GLY A C 1
ATOM 519 O O . GLY A 1 70 ? 14.248 9.644 -4.020 1.00 86.69 70 GLY A O 1
ATOM 520 N N . LYS A 1 71 ? 16.003 11.004 -3.650 1.00 86.38 71 LYS A N 1
ATOM 521 C CA . LYS A 1 71 ? 15.240 12.270 -3.704 1.00 86.38 71 LYS A CA 1
ATOM 522 C C . LYS A 1 71 ? 15.077 12.829 -5.122 1.00 86.38 71 LYS A C 1
ATOM 524 O O . LYS A 1 71 ? 14.251 13.702 -5.347 1.00 86.38 71 LYS A O 1
ATOM 529 N N . THR A 1 72 ? 15.870 12.337 -6.066 1.00 91.81 72 THR A N 1
ATOM 530 C CA . THR A 1 72 ? 15.865 12.733 -7.478 1.00 91.81 72 THR A CA 1
ATOM 531 C C . THR A 1 72 ? 15.726 11.490 -8.354 1.00 91.81 72 THR A C 1
ATOM 533 O O . THR A 1 72 ? 15.989 10.386 -7.860 1.00 91.81 72 THR A O 1
ATOM 536 N N . PRO A 1 73 ? 15.328 11.634 -9.632 1.00 94.81 73 PRO A N 1
ATOM 537 C CA . PRO A 1 73 ? 15.349 10.531 -10.581 1.00 94.81 73 PRO A CA 1
ATOM 538 C C . PRO A 1 73 ? 16.704 9.824 -10.590 1.00 94.81 73 PRO A C 1
ATOM 540 O O . PRO A 1 73 ? 17.758 10.467 -10.630 1.00 94.81 73 PRO A O 1
ATOM 543 N N . ARG A 1 74 ? 16.681 8.494 -10.537 1.00 94.75 74 ARG A N 1
ATOM 544 C CA . ARG A 1 74 ? 17.881 7.657 -10.592 1.00 94.75 74 ARG A CA 1
ATOM 545 C C . ARG A 1 74 ? 17.754 6.631 -11.691 1.00 94.75 74 ARG A C 1
ATOM 547 O O . ARG A 1 74 ? 16.680 6.086 -11.911 1.00 94.75 74 ARG A O 1
ATOM 554 N N . THR A 1 75 ? 18.882 6.341 -12.323 1.00 92.31 75 THR A N 1
ATOM 555 C CA . THR A 1 75 ? 19.021 5.318 -13.355 1.00 92.31 75 THR A CA 1
ATOM 556 C C . THR A 1 75 ? 20.193 4.434 -12.978 1.00 92.31 75 THR A C 1
ATOM 558 O O . THR A 1 75 ? 21.278 4.937 -12.687 1.00 92.31 75 THR A O 1
ATOM 561 N N . VAL A 1 76 ? 19.981 3.125 -12.973 1.00 89.56 76 VAL A N 1
ATOM 562 C CA . VAL A 1 76 ? 21.015 2.134 -12.672 1.00 89.56 76 VAL A CA 1
ATOM 563 C C . VAL A 1 76 ? 21.018 1.053 -13.740 1.00 89.56 76 VAL A C 1
ATOM 565 O O . VAL A 1 76 ? 20.004 0.791 -14.387 1.00 89.56 76 VAL A O 1
ATOM 568 N N . ARG A 1 77 ? 22.162 0.388 -13.892 1.00 86.88 77 ARG A N 1
ATOM 569 C CA . ARG A 1 77 ? 22.236 -0.893 -14.588 1.00 86.88 77 ARG A CA 1
ATOM 570 C C . ARG A 1 77 ? 22.204 -2.015 -13.567 1.00 86.88 77 ARG A C 1
ATOM 572 O O . ARG A 1 77 ? 22.978 -1.999 -12.612 1.00 86.88 77 ARG A O 1
ATOM 579 N N . CYS A 1 78 ? 21.298 -2.966 -13.754 1.00 78.19 78 CYS A N 1
ATOM 580 C CA . CYS A 1 78 ? 21.269 -4.163 -12.929 1.00 78.19 78 CYS A CA 1
ATOM 581 C C . CYS A 1 78 ? 22.453 -5.076 -13.284 1.00 78.19 78 CYS A C 1
ATOM 583 O O . CYS A 1 78 ? 23.137 -4.883 -14.290 1.00 78.19 78 CYS A O 1
ATOM 585 N N . PHE A 1 79 ? 22.683 -6.113 -12.482 1.00 76.56 79 PHE A N 1
ATOM 586 C CA . PHE A 1 79 ? 23.785 -7.056 -12.710 1.00 76.56 79 PHE A CA 1
ATOM 587 C C . PHE A 1 79 ? 23.655 -7.867 -14.013 1.00 76.56 79 PHE A C 1
ATOM 589 O O . PHE A 1 79 ? 24.635 -8.466 -14.446 1.00 76.56 79 PHE A O 1
ATOM 596 N N . ALA A 1 80 ? 22.469 -7.894 -14.630 1.00 73.62 80 ALA A N 1
ATOM 597 C CA . ALA A 1 80 ? 22.258 -8.472 -15.957 1.00 73.62 80 ALA A CA 1
ATOM 598 C C . ALA A 1 80 ? 22.609 -7.485 -17.095 1.00 73.62 80 ALA A C 1
ATOM 600 O O . ALA A 1 80 ? 22.592 -7.850 -18.259 1.00 73.62 80 ALA A O 1
ATOM 601 N N . GLY A 1 81 ? 22.950 -6.231 -16.783 1.00 77.38 81 GLY A N 1
ATOM 602 C CA . GLY A 1 81 ? 23.304 -5.207 -17.773 1.00 77.38 81 GLY A CA 1
ATOM 603 C C . GLY A 1 81 ? 22.113 -4.414 -18.316 1.00 77.38 81 GLY A C 1
ATOM 604 O O . GLY A 1 81 ? 22.301 -3.521 -19.138 1.00 77.38 81 GLY A O 1
ATOM 605 N N . LEU A 1 82 ? 20.894 -4.681 -17.837 1.00 82.19 82 LEU A N 1
ATOM 606 C CA . LEU A 1 82 ? 19.714 -3.908 -18.217 1.00 82.19 82 LEU A CA 1
ATOM 607 C C . LEU A 1 82 ? 19.607 -2.616 -17.408 1.00 82.19 82 LEU A C 1
ATOM 609 O O . LEU A 1 82 ? 19.884 -2.586 -16.208 1.00 82.19 82 LEU A O 1
ATOM 613 N N . THR A 1 83 ? 19.140 -1.565 -18.066 1.00 87.50 83 THR A N 1
ATOM 614 C CA . THR A 1 83 ? 18.917 -0.253 -17.468 1.00 87.50 83 THR A CA 1
ATOM 615 C C . THR A 1 83 ? 17.519 -0.186 -16.869 1.00 87.50 83 THR A C 1
ATOM 617 O O . THR A 1 83 ? 16.545 -0.540 -17.528 1.00 87.50 83 THR A O 1
ATOM 620 N N . SER A 1 84 ? 17.410 0.287 -15.634 1.00 88.50 84 SER A N 1
ATOM 621 C CA . SER A 1 84 ? 16.139 0.629 -14.994 1.00 88.50 84 SER A CA 1
ATOM 622 C C . SER A 1 84 ? 16.286 1.975 -14.303 1.00 88.50 84 SER A C 1
ATOM 624 O O . SER A 1 84 ? 17.391 2.385 -13.935 1.00 88.50 84 SER A O 1
ATOM 626 N N . SER A 1 85 ? 15.172 2.676 -14.151 1.00 92.56 85 SER A N 1
ATOM 627 C CA . SER A 1 85 ? 15.124 3.977 -13.511 1.00 92.56 85 SER A CA 1
ATOM 628 C C . SER A 1 85 ? 13.946 4.071 -12.563 1.00 92.56 85 SER A C 1
ATOM 630 O O . SER A 1 85 ? 12.941 3.385 -12.727 1.00 92.56 85 SER A O 1
ATOM 632 N N . ALA A 1 86 ? 14.062 4.959 -11.586 1.00 93.31 86 ALA A N 1
ATOM 633 C CA . ALA A 1 86 ? 12.977 5.319 -10.698 1.00 93.31 86 ALA A CA 1
ATOM 634 C C . ALA A 1 86 ? 12.892 6.834 -10.586 1.00 93.31 86 ALA A C 1
ATOM 636 O O . ALA A 1 86 ? 13.898 7.517 -10.382 1.00 93.31 86 ALA A O 1
ATOM 637 N N . VAL A 1 87 ? 11.675 7.346 -10.708 1.00 95.00 87 VAL A N 1
ATOM 638 C CA . VAL A 1 87 ? 11.350 8.759 -10.548 1.00 95.00 87 VAL A CA 1
ATOM 639 C C . VAL A 1 87 ? 10.559 8.915 -9.249 1.00 95.00 87 VAL A C 1
ATOM 641 O O . VAL A 1 87 ? 9.506 8.288 -9.111 1.00 95.00 87 VAL A O 1
ATOM 644 N N . PRO A 1 88 ? 11.028 9.723 -8.282 1.00 92.25 88 PRO A N 1
ATOM 645 C CA . PRO A 1 88 ? 10.281 9.960 -7.057 1.00 92.25 88 PRO A CA 1
ATOM 646 C C . PRO A 1 88 ? 9.031 10.795 -7.346 1.00 92.25 88 PRO A C 1
ATOM 648 O O . PRO A 1 88 ? 9.085 11.783 -8.080 1.00 92.25 88 PRO A O 1
ATOM 651 N N . VAL A 1 89 ? 7.917 10.413 -6.731 1.00 88.81 89 VAL A N 1
ATOM 652 C CA . VAL A 1 89 ? 6.700 11.219 -6.605 1.00 88.81 89 VAL A CA 1
ATOM 653 C C . VAL A 1 89 ? 6.839 12.005 -5.314 1.00 88.81 89 VAL A C 1
ATOM 655 O O . VAL A 1 89 ? 6.802 11.426 -4.224 1.00 88.81 89 VAL A O 1
ATOM 658 N N . VAL A 1 90 ? 7.074 13.310 -5.442 1.00 84.38 90 VAL A N 1
ATOM 659 C CA . VAL A 1 90 ? 7.376 14.193 -4.311 1.00 84.38 90 VAL A CA 1
ATOM 660 C C . VAL A 1 90 ? 6.189 15.102 -4.032 1.00 84.38 90 VAL A C 1
ATOM 662 O O . VAL A 1 90 ? 5.729 15.820 -4.914 1.00 84.38 90 VAL A O 1
ATOM 665 N N . VAL A 1 91 ? 5.722 15.095 -2.787 1.00 77.56 91 VAL A N 1
ATOM 666 C CA . VAL A 1 91 ? 4.673 15.988 -2.290 1.00 77.56 91 VAL A CA 1
ATOM 667 C C . VAL A 1 91 ? 5.252 16.743 -1.100 1.00 77.56 91 VAL A C 1
ATOM 669 O O . VAL A 1 91 ? 5.613 16.123 -0.106 1.00 77.56 91 VAL A O 1
ATOM 672 N N . ARG A 1 92 ? 5.349 18.079 -1.196 1.00 71.06 92 ARG A N 1
ATOM 673 C CA . ARG A 1 92 ? 5.885 18.951 -0.125 1.00 71.06 92 ARG A CA 1
ATOM 674 C C . ARG A 1 92 ? 7.235 18.452 0.434 1.00 71.06 92 ARG A C 1
ATOM 676 O O . ARG A 1 92 ? 7.375 18.266 1.636 1.00 71.06 92 ARG A O 1
ATOM 683 N N . ASP A 1 93 ? 8.195 18.198 -0.457 1.00 77.94 93 ASP A N 1
ATOM 684 C CA . ASP A 1 93 ? 9.549 17.679 -0.173 1.00 77.94 93 ASP A CA 1
ATOM 685 C C . ASP A 1 93 ? 9.650 16.252 0.399 1.00 77.94 93 ASP A C 1
ATOM 687 O O . ASP A 1 93 ? 10.758 15.754 0.630 1.00 77.94 93 ASP A O 1
ATOM 691 N N . GLU A 1 94 ? 8.533 15.534 0.545 1.00 78.69 94 GLU A N 1
ATOM 692 C CA . GLU A 1 94 ? 8.525 14.118 0.918 1.00 78.69 94 GLU A CA 1
ATOM 693 C C . GLU A 1 94 ? 8.290 13.213 -0.293 1.00 78.69 94 GLU A C 1
ATOM 695 O O . GLU A 1 94 ? 7.380 13.425 -1.095 1.00 78.69 94 GLU A O 1
ATOM 700 N N . THR A 1 95 ? 9.094 12.154 -0.421 1.00 84.25 95 THR A N 1
ATOM 701 C CA . THR A 1 95 ? 8.862 11.117 -1.433 1.00 84.25 95 THR A CA 1
ATOM 702 C C . THR A 1 95 ? 7.781 10.159 -0.948 1.00 84.25 95 THR A C 1
ATOM 704 O O . THR A 1 95 ? 8.005 9.396 -0.0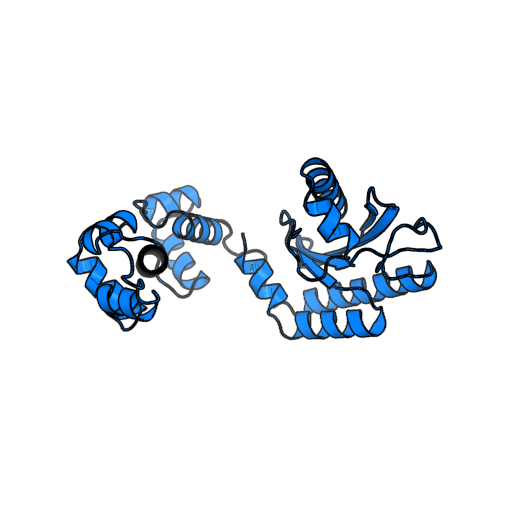11 1.00 84.25 95 THR A O 1
ATOM 707 N N . VAL A 1 96 ? 6.614 10.180 -1.593 1.00 78.06 96 VAL A N 1
ATOM 708 C CA . VAL A 1 96 ? 5.470 9.322 -1.231 1.00 78.06 96 VAL A CA 1
ATOM 709 C C . VAL A 1 96 ? 5.447 8.014 -2.019 1.00 78.06 96 VAL A C 1
ATOM 711 O O . VAL A 1 96 ? 4.911 7.015 -1.542 1.00 78.06 96 VAL A O 1
ATOM 714 N N . ALA A 1 97 ? 6.058 8.000 -3.205 1.00 86.06 97 ALA A N 1
ATOM 715 C CA . ALA A 1 97 ? 6.214 6.820 -4.046 1.00 86.06 97 ALA A CA 1
ATOM 716 C C . ALA A 1 97 ? 7.352 6.993 -5.059 1.00 86.06 97 ALA A C 1
ATOM 718 O O . ALA A 1 97 ? 7.901 8.078 -5.224 1.00 86.06 97 ALA A O 1
ATOM 719 N N . TYR A 1 98 ? 7.661 5.914 -5.762 1.00 88.94 98 TYR A N 1
ATOM 720 C CA . TYR A 1 98 ? 8.583 5.828 -6.878 1.00 88.94 98 TYR A CA 1
ATOM 721 C C . TYR A 1 98 ? 7.846 5.256 -8.082 1.00 88.94 98 TYR A C 1
ATOM 723 O O . TYR A 1 98 ? 7.204 4.213 -7.973 1.00 88.94 98 TYR A O 1
ATOM 731 N N . LEU A 1 99 ? 7.949 5.925 -9.227 1.00 91.12 99 LEU A N 1
ATOM 732 C CA . LEU A 1 99 ? 7.573 5.366 -10.518 1.00 91.12 99 LEU A CA 1
ATOM 733 C C . LEU A 1 99 ? 8.804 4.677 -11.098 1.00 91.12 99 LEU A C 1
ATOM 735 O O . LEU A 1 99 ? 9.770 5.345 -11.460 1.00 91.12 99 LEU A O 1
ATOM 739 N N . HIS A 1 100 ? 8.785 3.355 -11.155 1.00 88.81 100 HIS A N 1
ATOM 740 C CA . HIS A 1 100 ? 9.859 2.550 -11.713 1.00 88.81 100 HIS A CA 1
ATOM 741 C C . HIS A 1 100 ? 9.569 2.237 -13.175 1.00 88.81 100 HIS A C 1
ATOM 743 O O . HIS A 1 100 ? 8.483 1.760 -13.510 1.00 88.81 100 HIS A O 1
ATOM 749 N N . THR A 1 101 ? 10.561 2.452 -14.035 1.00 84.25 101 THR A N 1
ATOM 750 C CA . THR A 1 101 ? 10.564 1.845 -15.362 1.00 84.25 101 THR A CA 1
ATOM 751 C C . THR A 1 101 ? 10.986 0.388 -15.247 1.00 84.25 101 THR A C 1
ATOM 753 O O . THR A 1 101 ? 11.911 0.037 -14.503 1.00 84.25 101 THR A O 1
ATOM 756 N N . GLY A 1 102 ? 10.340 -0.474 -16.031 1.00 75.25 102 GLY A N 1
ATOM 757 C CA . GLY A 1 102 ? 10.875 -1.807 -16.286 1.00 75.25 102 GLY A CA 1
ATOM 758 C C . GLY A 1 102 ? 12.296 -1.769 -16.856 1.00 75.25 102 GLY A C 1
ATOM 759 O O . GLY A 1 102 ? 12.832 -0.724 -17.227 1.00 75.25 102 GLY A O 1
ATOM 760 N N . HIS A 1 103 ? 12.910 -2.942 -16.945 1.00 78.00 103 HIS A N 1
ATOM 761 C CA . HIS A 1 103 ? 14.278 -3.063 -17.428 1.00 78.00 103 HIS A CA 1
ATOM 762 C C . HIS A 1 103 ? 14.339 -2.974 -18.960 1.00 78.00 103 HIS A C 1
ATOM 764 O O . HIS A 1 103 ? 13.658 -3.723 -19.664 1.00 78.00 103 HIS A O 1
ATOM 770 N N . ALA A 1 104 ? 15.188 -2.082 -19.465 1.00 83.06 104 ALA A N 1
ATOM 771 C CA . ALA A 1 104 ? 15.407 -1.846 -20.884 1.00 83.06 104 ALA A CA 1
ATOM 772 C C . ALA A 1 104 ? 16.852 -2.152 -21.289 1.00 83.06 104 ALA A C 1
ATOM 774 O O . ALA A 1 104 ? 17.804 -1.855 -20.566 1.00 83.06 104 ALA A O 1
ATOM 775 N N . ALA A 1 105 ? 17.021 -2.683 -22.493 1.00 84.12 105 ALA A N 1
ATOM 776 C CA . ALA A 1 105 ? 18.312 -2.755 -23.157 1.00 84.12 105 ALA A CA 1
ATOM 777 C C . ALA A 1 105 ? 18.564 -1.429 -23.888 1.00 84.12 105 ALA A C 1
ATOM 779 O O . ALA A 1 105 ? 17.939 -1.165 -24.920 1.00 84.12 105 ALA A O 1
ATOM 780 N N . VAL A 1 106 ? 19.456 -0.591 -23.356 1.00 82.81 106 VAL A N 1
ATOM 781 C CA . VAL A 1 106 ? 19.764 0.728 -23.930 1.00 82.81 106 VAL A CA 1
ATOM 782 C C . VAL A 1 106 ? 21.060 0.657 -24.738 1.00 82.81 106 VAL A C 1
ATOM 784 O O . VAL A 1 106 ? 22.059 0.162 -24.233 1.00 82.81 106 VAL A O 1
ATOM 787 N N . ASN A 1 107 ? 21.046 1.134 -25.989 1.00 71.44 107 ASN A N 1
ATOM 788 C CA . ASN A 1 107 ? 22.232 1.254 -26.860 1.00 71.44 107 ASN A CA 1
ATOM 789 C C . ASN A 1 107 ? 23.081 -0.027 -27.039 1.00 71.44 107 ASN A C 1
ATOM 791 O O . ASN A 1 107 ? 24.292 0.049 -27.201 1.00 71.44 107 ASN A O 1
ATOM 795 N N . GLY A 1 108 ? 22.464 -1.211 -27.055 1.00 61.03 108 GLY A N 1
ATOM 796 C CA . GLY A 1 108 ? 23.187 -2.456 -27.355 1.00 61.03 108 GLY A CA 1
ATOM 797 C C . GLY A 1 108 ? 24.028 -3.022 -26.204 1.00 61.03 108 GLY A C 1
ATOM 798 O O . GLY A 1 108 ? 24.646 -4.061 -26.388 1.00 61.03 108 GLY A O 1
ATOM 799 N N . ASP A 1 109 ? 23.974 -2.429 -25.005 1.00 53.84 109 ASP A N 1
ATOM 800 C CA . ASP A 1 109 ? 24.658 -2.939 -23.801 1.00 53.84 109 ASP A CA 1
ATOM 801 C C . ASP A 1 109 ? 24.087 -4.276 -23.283 1.00 53.84 109 ASP A C 1
ATOM 803 O O . ASP A 1 109 ? 24.635 -4.903 -22.376 1.00 53.84 109 ASP A O 1
ATOM 807 N N . ALA A 1 110 ? 22.978 -4.736 -23.866 1.00 51.09 110 ALA A N 1
ATOM 808 C CA . ALA A 1 110 ? 22.462 -6.072 -23.636 1.00 51.09 110 ALA A CA 1
ATOM 809 C C . ALA A 1 110 ? 23.142 -7.045 -24.597 1.00 51.09 110 ALA A C 1
ATOM 811 O O . ALA A 1 110 ? 22.803 -7.105 -25.783 1.00 51.09 110 ALA A O 1
ATOM 812 N N . ASP A 1 111 ? 24.036 -7.859 -24.043 1.00 50.66 111 ASP A N 1
ATOM 813 C CA . ASP A 1 111 ? 24.462 -9.103 -24.666 1.00 50.66 111 ASP A CA 1
ATOM 814 C C . ASP A 1 111 ? 23.227 -9.871 -25.186 1.00 50.66 111 ASP A C 1
ATOM 816 O O . ASP A 1 111 ? 22.146 -9.794 -24.579 1.00 50.66 111 ASP A O 1
ATOM 820 N N . GLN A 1 112 ? 23.369 -10.602 -26.298 1.00 50.19 112 GLN A N 1
ATOM 821 C CA . GLN A 1 112 ? 22.299 -11.282 -27.058 1.00 50.19 112 GLN A CA 1
ATOM 822 C C . GLN A 1 112 ? 21.416 -12.227 -26.206 1.00 50.19 112 GLN A C 1
ATOM 824 O O . GLN A 1 112 ? 20.381 -12.707 -26.660 1.00 50.19 112 GLN A O 1
ATOM 829 N N . ARG A 1 113 ? 21.796 -12.438 -24.944 1.00 52.56 113 ARG A N 1
ATOM 830 C CA . ARG A 1 113 ? 21.198 -13.277 -23.903 1.00 52.56 113 ARG A CA 1
ATOM 831 C C . ARG A 1 113 ? 19.891 -12.748 -23.280 1.00 52.56 113 ARG A C 1
ATOM 833 O O . ARG A 1 113 ? 19.266 -13.472 -22.513 1.00 52.56 113 ARG A O 1
ATOM 840 N N . HIS A 1 114 ? 19.440 -11.528 -23.590 1.00 59.41 114 HIS A N 1
ATOM 841 C CA . HIS A 1 114 ? 18.231 -10.933 -22.984 1.00 59.41 114 HIS A CA 1
ATOM 842 C C . HIS A 1 114 ? 16.981 -11.080 -23.862 1.00 59.41 114 HIS A C 1
ATOM 844 O O . HIS A 1 114 ? 16.495 -10.115 -24.458 1.00 59.41 114 HIS A O 1
ATOM 850 N N . ILE A 1 115 ? 16.454 -12.303 -23.937 1.00 53.38 115 ILE A N 1
ATOM 851 C CA . ILE A 1 115 ? 15.201 -12.605 -24.640 1.00 53.38 115 ILE A CA 1
ATOM 852 C C . ILE A 1 115 ? 14.046 -11.857 -23.944 1.00 53.38 115 ILE A C 1
ATOM 854 O O . ILE A 1 115 ? 13.810 -12.035 -22.750 1.00 53.38 115 ILE A O 1
ATOM 858 N N . GLY A 1 116 ? 13.350 -1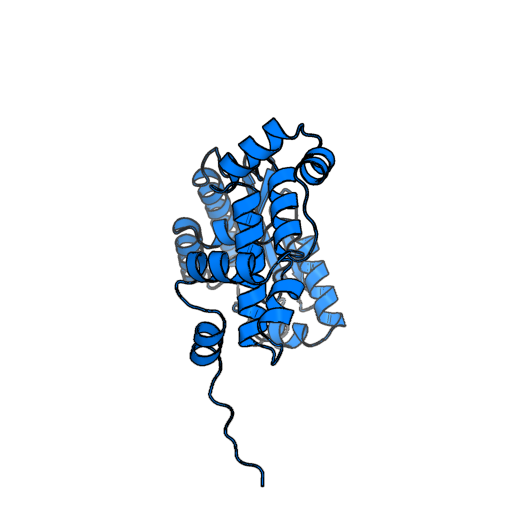0.986 -24.684 1.00 60.41 116 GLY A N 1
ATOM 859 C CA . GLY A 1 116 ? 12.160 -10.263 -24.209 1.00 60.41 116 GLY A CA 1
ATOM 860 C C . GLY A 1 116 ? 12.400 -8.902 -23.539 1.00 60.41 116 GLY A C 1
ATOM 861 O O . GLY A 1 116 ? 11.434 -8.264 -23.127 1.00 60.41 116 GLY A O 1
ATOM 862 N N . ALA A 1 117 ? 13.645 -8.419 -23.439 1.00 69.38 117 ALA A N 1
ATOM 863 C CA . ALA A 1 117 ? 13.904 -7.065 -22.942 1.00 69.38 117 ALA A CA 1
ATOM 864 C C . ALA A 1 117 ? 13.521 -5.998 -23.984 1.00 69.38 117 ALA A C 1
ATOM 866 O O . ALA A 1 117 ? 13.869 -6.101 -25.164 1.00 69.38 117 ALA A O 1
ATOM 867 N N . VAL A 1 118 ? 12.850 -4.936 -23.537 1.00 79.56 118 VAL A N 1
ATOM 868 C CA . VAL A 1 118 ? 12.481 -3.797 -24.389 1.00 79.56 118 VAL A CA 1
ATOM 869 C C . VAL A 1 118 ? 13.753 -3.063 -24.813 1.00 79.56 118 VAL A C 1
ATOM 871 O O . VAL A 1 118 ? 14.545 -2.640 -23.969 1.00 79.56 118 VAL A O 1
ATOM 874 N N . ARG A 1 119 ? 13.966 -2.909 -26.123 1.00 85.00 119 ARG A N 1
ATOM 875 C CA . ARG A 1 119 ? 15.149 -2.235 -26.678 1.00 85.00 119 ARG A CA 1
ATOM 876 C C . ARG A 1 119 ? 14.881 -0.751 -26.889 1.00 85.00 119 ARG A C 1
ATOM 878 O O . ARG A 1 119 ? 13.832 -0.374 -27.412 1.00 85.00 119 ARG A O 1
ATOM 885 N N . LYS A 1 120 ? 15.839 0.085 -26.493 1.00 86.69 120 LYS A N 1
ATOM 886 C CA . LYS A 1 120 ? 15.779 1.540 -26.653 1.00 86.69 120 LYS A CA 1
ATOM 887 C C . LYS A 1 120 ? 17.123 2.096 -27.096 1.00 86.69 120 LYS A C 1
ATOM 889 O O . LYS A 1 120 ? 18.174 1.649 -26.644 1.00 86.69 120 LYS A O 1
ATOM 894 N N . THR A 1 121 ? 17.101 3.116 -27.944 1.00 89.75 121 THR A N 1
ATOM 895 C CA . THR A 1 121 ? 18.251 4.019 -28.042 1.00 89.75 121 THR A CA 1
ATOM 896 C C . THR A 1 121 ? 18.318 4.885 -26.785 1.00 89.75 121 THR A C 1
ATOM 898 O O . THR A 1 121 ? 17.325 5.042 -26.068 1.00 89.75 121 THR A O 1
ATOM 901 N N . ARG A 1 122 ? 19.473 5.490 -26.515 1.00 88.44 122 ARG A N 1
ATOM 902 C CA . ARG A 1 122 ? 19.634 6.435 -25.405 1.00 88.44 122 ARG A CA 1
ATOM 903 C C . ARG A 1 122 ? 18.617 7.571 -25.471 1.00 88.44 122 ARG A C 1
ATOM 905 O O . ARG A 1 122 ? 17.945 7.807 -24.477 1.00 88.44 122 ARG A O 1
ATOM 912 N N . GLY A 1 123 ? 18.422 8.179 -26.642 1.00 89.50 123 GLY A N 1
ATOM 913 C CA . GLY A 1 123 ? 17.426 9.242 -26.816 1.00 89.50 123 GLY A CA 1
ATOM 914 C C . GLY A 1 123 ? 15.990 8.769 -26.561 1.00 89.50 123 GLY A C 1
ATOM 915 O O . GLY A 1 123 ? 15.215 9.468 -25.916 1.00 89.50 123 GLY A O 1
ATOM 916 N N . GLN A 1 124 ? 15.633 7.551 -26.988 1.00 90.38 124 GLN A N 1
ATOM 917 C CA . GLN A 1 124 ? 14.312 6.983 -26.693 1.00 90.38 124 GLN A CA 1
ATOM 918 C C . GLN A 1 124 ? 14.119 6.700 -25.196 1.00 90.38 124 GLN A C 1
ATOM 920 O O . GLN A 1 124 ? 13.018 6.879 -24.679 1.00 90.38 124 GLN A O 1
ATOM 925 N N . TYR A 1 125 ? 15.166 6.245 -24.502 1.00 91.62 125 TYR A N 1
ATOM 926 C CA . TYR A 1 125 ? 15.109 5.993 -23.063 1.00 91.62 125 TYR A CA 1
ATOM 927 C C . TYR A 1 125 ? 15.044 7.301 -22.263 1.00 91.62 125 TYR A C 1
ATOM 929 O O . TYR A 1 125 ? 14.216 7.426 -21.368 1.00 91.62 125 TYR A O 1
ATOM 937 N N . GLU A 1 126 ? 15.846 8.303 -22.624 1.00 92.06 126 GLU A N 1
ATOM 938 C CA . GLU A 1 126 ? 15.804 9.647 -22.029 1.00 92.06 126 GLU A CA 1
ATOM 939 C C . GLU A 1 126 ? 14.434 10.312 -22.238 1.00 92.06 126 GLU A C 1
ATOM 941 O O . GLU A 1 126 ? 13.862 10.859 -21.296 1.00 92.06 126 GLU A O 1
ATOM 946 N N . GLY A 1 127 ? 13.849 10.184 -23.434 1.00 93.56 127 GLY A N 1
ATOM 947 C CA . GLY A 1 127 ? 12.484 10.639 -23.707 1.00 93.56 127 GLY A CA 1
ATOM 948 C C . GLY A 1 127 ? 11.439 9.932 -22.837 1.00 93.56 127 GLY A C 1
ATOM 949 O O . GLY A 1 127 ? 10.563 10.586 -22.271 1.00 93.56 127 GLY A O 1
ATOM 950 N N . ALA A 1 128 ? 11.561 8.611 -22.661 1.00 92.94 128 ALA A N 1
ATOM 951 C CA . ALA A 1 128 ? 10.703 7.862 -21.746 1.00 92.94 128 ALA A CA 1
ATOM 952 C C . ALA A 1 128 ? 10.860 8.352 -20.297 1.00 92.94 128 ALA A C 1
ATOM 954 O O . ALA A 1 128 ? 9.862 8.590 -19.626 1.00 92.94 128 ALA A O 1
ATOM 955 N N . LEU A 1 129 ? 12.082 8.592 -19.814 1.00 93.50 129 LEU A N 1
ATOM 956 C CA . LEU A 1 129 ? 12.289 9.148 -18.472 1.00 93.50 129 LEU A CA 1
ATOM 957 C C . LEU A 1 129 ? 11.637 10.515 -18.302 1.00 93.50 129 LEU A C 1
ATOM 959 O O . LEU A 1 129 ? 11.002 10.759 -17.279 1.00 93.50 129 LEU A O 1
ATOM 963 N N . ARG A 1 130 ? 11.714 11.376 -19.319 1.00 94.94 130 ARG A N 1
ATOM 964 C CA . ARG A 1 130 ? 11.084 12.693 -19.254 1.00 94.94 130 ARG A CA 1
ATOM 965 C C . ARG A 1 130 ? 9.561 12.609 -19.161 1.00 94.94 130 ARG A C 1
ATOM 967 O O . ARG A 1 130 ? 8.954 13.354 -18.395 1.00 94.94 130 ARG A O 1
ATOM 974 N N . LEU A 1 131 ? 8.942 11.681 -19.891 1.00 94.38 131 LEU A N 1
ATOM 975 C CA . LEU A 1 131 ? 7.507 11.406 -19.761 1.00 94.38 131 LEU A CA 1
ATOM 976 C C . LEU A 1 131 ? 7.155 10.888 -18.361 1.00 94.38 131 LEU A C 1
ATOM 978 O O . LEU A 1 131 ? 6.125 11.269 -17.806 1.00 94.38 131 LEU A O 1
ATOM 982 N N . LEU A 1 132 ? 8.014 10.056 -17.768 1.00 93.38 132 LEU A N 1
ATOM 983 C CA . LEU A 1 132 ? 7.799 9.533 -16.421 1.00 93.38 132 LEU A CA 1
ATOM 984 C C . LEU A 1 132 ? 7.937 10.617 -15.342 1.00 93.38 132 LEU A C 1
ATOM 986 O O . LEU A 1 132 ? 7.193 10.609 -14.365 1.00 93.38 132 LEU A O 1
ATOM 990 N N . GLU A 1 133 ? 8.849 11.573 -15.527 1.00 94.25 133 GLU A N 1
ATOM 991 C CA . GLU A 1 133 ? 8.960 12.772 -14.686 1.00 94.25 133 GLU A CA 1
ATOM 992 C C . GLU A 1 133 ? 7.694 13.630 -14.735 1.00 94.25 133 GLU A C 1
ATOM 994 O O . GLU A 1 133 ? 7.192 14.033 -13.686 1.00 94.25 133 GLU A O 1
ATOM 999 N N . LEU A 1 134 ? 7.136 13.862 -15.927 1.00 93.56 134 LEU A N 1
ATOM 1000 C CA . LEU A 1 134 ? 5.871 14.590 -16.078 1.00 93.56 134 LEU A CA 1
ATOM 1001 C C . LEU A 1 134 ? 4.709 13.849 -15.408 1.00 93.56 134 LEU A C 1
ATOM 1003 O O . LEU A 1 134 ? 3.911 14.466 -14.703 1.00 93.56 134 LEU A O 1
ATOM 1007 N N . PHE A 1 135 ? 4.650 12.524 -15.560 1.00 92.62 135 PHE A N 1
ATOM 1008 C CA . PHE A 1 135 ? 3.669 11.700 -14.856 1.00 92.62 135 PHE A CA 1
ATOM 1009 C C . PHE A 1 135 ? 3.844 11.830 -13.333 1.00 92.62 135 PHE A C 1
ATOM 1011 O O . PHE A 1 135 ? 2.870 12.083 -12.629 1.00 92.62 135 PHE A O 1
ATOM 1018 N N . SER A 1 136 ? 5.068 11.759 -12.805 1.00 91.50 136 SER A N 1
ATOM 1019 C CA . SER A 1 136 ? 5.316 11.974 -11.371 1.00 91.50 136 SER A CA 1
ATOM 1020 C C . SER A 1 136 ? 4.749 13.312 -10.876 1.00 91.50 136 SER A C 1
ATOM 1022 O O . SER A 1 136 ? 4.058 13.348 -9.857 1.00 91.50 136 SER A O 1
ATOM 1024 N N . GLN A 1 137 ? 4.964 14.396 -11.627 1.00 89.75 137 GLN A N 1
ATOM 1025 C CA . GLN A 1 137 ? 4.449 15.724 -11.281 1.00 89.75 137 GLN A CA 1
ATOM 1026 C C . GLN A 1 137 ? 2.917 15.780 -11.301 1.00 89.75 137 GLN A C 1
ATOM 1028 O O . GLN A 1 137 ? 2.309 16.291 -10.362 1.00 89.75 137 GLN A O 1
ATOM 1033 N N . GLN A 1 138 ? 2.283 15.228 -12.336 1.00 88.62 138 GLN A N 1
ATOM 1034 C CA . GLN A 1 138 ? 0.822 15.183 -12.445 1.00 88.62 138 GLN A CA 1
ATOM 1035 C C . GLN A 1 138 ? 0.201 14.331 -11.339 1.00 88.62 138 GLN A C 1
ATOM 1037 O O . GLN A 1 138 ? -0.799 14.722 -10.738 1.00 88.62 138 GLN A O 1
ATOM 1042 N N . LEU A 1 139 ? 0.826 13.197 -11.015 1.00 84.25 139 LEU A N 1
ATOM 1043 C CA . LEU A 1 139 ? 0.391 12.352 -9.916 1.00 84.25 139 LEU A CA 1
ATOM 1044 C C . LEU A 1 139 ? 0.506 13.113 -8.591 1.00 84.25 139 LEU A C 1
ATOM 1046 O O . LEU A 1 139 ? -0.477 13.181 -7.861 1.00 84.25 139 LEU A O 1
ATOM 1050 N N . ALA A 1 140 ? 1.636 13.774 -8.329 1.00 83.44 140 ALA A N 1
ATOM 1051 C CA . ALA A 1 140 ? 1.836 14.602 -7.138 1.00 83.44 140 ALA A CA 1
ATOM 1052 C C . ALA A 1 140 ? 0.802 15.736 -6.995 1.00 83.44 140 ALA A C 1
ATOM 1054 O O . ALA A 1 140 ? 0.390 16.036 -5.878 1.00 83.44 140 ALA A O 1
ATOM 1055 N N . GLN A 1 141 ? 0.359 16.341 -8.101 1.00 81.44 141 GLN A N 1
ATOM 1056 C CA . GLN A 1 141 ? -0.658 17.404 -8.109 1.00 81.44 141 GLN A CA 1
ATOM 1057 C C . GLN A 1 141 ? -2.088 16.878 -7.939 1.00 81.44 141 GLN A C 1
ATOM 1059 O O . GLN A 1 141 ? -2.929 17.543 -7.342 1.00 81.44 141 GLN A O 1
ATOM 1064 N N . SER A 1 142 ? -2.374 15.695 -8.484 1.00 74.50 142 SER A N 1
ATOM 1065 C CA . SER A 1 142 ? -3.693 15.054 -8.403 1.00 74.50 142 SER A CA 1
ATOM 1066 C C . SER A 1 142 ? -3.992 14.439 -7.043 1.00 74.50 142 SER A C 1
ATOM 1068 O O . SER A 1 142 ? -5.146 14.170 -6.706 1.00 74.50 142 SER A O 1
ATOM 1070 N N . LEU A 1 143 ? -2.932 14.173 -6.287 1.00 65.25 143 LEU A N 1
ATOM 1071 C CA . LEU A 1 143 ? -3.024 13.699 -4.931 1.00 65.25 143 LEU A CA 1
ATOM 1072 C C . LEU A 1 143 ? -3.651 14.830 -4.104 1.00 65.25 143 LEU A C 1
ATOM 1074 O O . LEU A 1 143 ? -3.084 15.924 -4.079 1.00 65.25 143 LEU A O 1
ATOM 1078 N N . PRO A 1 144 ? -4.822 14.612 -3.458 1.00 51.69 144 PRO A N 1
ATOM 1079 C CA . PRO A 1 144 ? -5.394 15.570 -2.524 1.00 51.69 144 PRO A CA 1
ATOM 1080 C C . PRO A 1 144 ? -4.309 16.235 -1.670 1.00 51.69 144 PRO A C 1
ATOM 1082 O O . PRO A 1 144 ? -3.373 15.571 -1.214 1.00 51.69 144 PRO A O 1
ATOM 1085 N N . ALA A 1 145 ? -4.476 17.516 -1.332 1.00 46.34 145 ALA A N 1
ATOM 1086 C CA . ALA A 1 145 ? -3.638 18.176 -0.321 1.00 46.34 145 ALA A CA 1
ATOM 1087 C C . ALA A 1 145 ? -3.605 17.405 1.028 1.00 46.34 145 ALA A C 1
ATOM 1089 O O . ALA A 1 145 ? -2.768 17.696 1.884 1.00 46.34 145 ALA A O 1
ATOM 1090 N N . GLU A 1 146 ? -4.496 16.414 1.176 1.00 40.38 146 GLU A N 1
ATOM 1091 C CA . GLU A 1 146 ? -4.720 15.466 2.268 1.00 40.38 146 GLU A CA 1
ATOM 1092 C C . GLU A 1 146 ? -4.210 14.025 2.005 1.00 40.38 146 GLU A C 1
ATOM 1094 O O . GLU A 1 146 ? -4.157 13.227 2.938 1.00 40.38 146 GLU A O 1
ATOM 1099 N N . THR A 1 147 ? -3.750 13.663 0.796 1.00 38.28 147 THR A N 1
ATOM 1100 C CA . THR A 1 147 ? -2.975 12.416 0.528 1.00 38.28 147 THR A CA 1
ATOM 1101 C C . THR A 1 147 ? -1.501 12.565 0.891 1.00 38.28 147 THR A C 1
ATOM 1103 O O . THR A 1 147 ? -0.590 12.035 0.258 1.00 38.28 147 THR A O 1
ATOM 1106 N N . GLN A 1 148 ? -1.302 13.296 1.976 1.00 43.69 148 GLN A N 1
ATOM 1107 C CA . GLN A 1 148 ? -0.099 13.334 2.773 1.00 43.69 148 GLN A CA 1
ATOM 1108 C C . GLN A 1 148 ? 0.281 11.901 3.175 1.00 43.69 148 GLN A C 1
ATOM 1110 O O . GLN A 1 148 ? -0.592 11.045 3.389 1.00 43.69 148 GLN A O 1
ATOM 1115 N N . GLY A 1 149 ? 1.582 11.662 3.372 1.00 43.62 149 GLY A N 1
ATOM 1116 C CA . GLY A 1 149 ? 2.027 10.640 4.316 1.00 43.62 149 GLY A CA 1
ATOM 1117 C C . GLY A 1 149 ? 1.110 10.676 5.537 1.00 43.62 149 GLY A C 1
ATOM 1118 O O . GLY A 1 149 ? 0.712 11.757 5.964 1.00 43.62 149 GLY A O 1
ATOM 1119 N N . CYS A 1 150 ? 0.660 9.505 5.997 1.00 40.31 150 CYS A N 1
ATOM 1120 C CA . CYS A 1 150 ? -0.452 9.378 6.939 1.00 40.31 150 CYS A CA 1
ATOM 1121 C C . CYS A 1 150 ? -0.408 10.507 7.972 1.00 40.31 150 CYS A C 1
ATOM 1123 O O . CYS A 1 150 ? 0.567 10.536 8.720 1.00 40.31 150 CYS A O 1
ATOM 1125 N N . PRO A 1 151 ? -1.424 11.388 8.071 1.00 45.84 151 PRO A N 1
ATOM 1126 C CA . PRO A 1 151 ? -1.418 12.491 9.040 1.00 45.84 151 PRO A CA 1
ATOM 1127 C C . PRO A 1 151 ? -1.184 12.021 10.488 1.00 45.84 151 PRO A C 1
ATOM 1129 O O . PRO A 1 151 ? -0.862 12.804 11.377 1.00 45.84 151 PRO A O 1
ATOM 1132 N N . TYR A 1 152 ? -1.297 10.706 10.712 1.00 56.12 152 TYR A N 1
ATOM 1133 C CA . TYR A 1 152 ? -1.015 10.010 11.951 1.00 56.12 152 TYR A CA 1
ATOM 1134 C C . TYR A 1 152 ? -0.261 8.693 11.671 1.00 56.12 152 TYR A C 1
ATOM 1136 O O . TYR A 1 152 ? -0.866 7.617 11.717 1.00 56.12 152 TYR A O 1
ATOM 1144 N N . PRO A 1 153 ? 1.064 8.710 11.416 1.00 59.78 153 PRO A N 1
ATOM 1145 C CA . PRO A 1 153 ? 1.822 7.483 11.140 1.00 59.78 153 PRO A CA 1
ATOM 1146 C C . PRO A 1 153 ? 1.746 6.491 12.310 1.00 59.78 153 PRO A C 1
ATOM 1148 O O . PRO A 1 153 ? 1.833 5.280 12.120 1.00 59.78 153 PRO A O 1
ATOM 1151 N N . ALA A 1 154 ? 1.517 6.993 13.526 1.00 67.19 154 ALA A N 1
ATOM 1152 C CA . ALA A 1 154 ? 1.277 6.182 14.708 1.00 67.19 154 ALA A CA 1
ATOM 1153 C C . ALA A 1 154 ? -0.083 5.454 14.698 1.00 67.19 154 ALA A C 1
ATOM 1155 O O . ALA A 1 154 ? -0.160 4.311 15.147 1.00 67.19 154 ALA A O 1
ATOM 1156 N N . ILE A 1 155 ? -1.138 6.072 14.152 1.00 79.06 155 ILE A N 1
ATOM 1157 C CA . ILE A 1 155 ? -2.464 5.447 14.000 1.00 79.06 155 ILE A CA 1
ATOM 1158 C C . ILE A 1 155 ? -2.397 4.357 12.933 1.00 79.06 155 ILE A C 1
ATOM 1160 O O . ILE A 1 155 ? -2.860 3.240 13.158 1.00 79.06 155 ILE A O 1
ATOM 1164 N N . ASP A 1 156 ? -1.749 4.644 11.808 1.00 73.94 156 ASP A N 1
ATOM 1165 C CA . ASP A 1 156 ? -1.614 3.684 10.714 1.00 73.94 156 ASP A CA 1
ATOM 1166 C C . ASP A 1 156 ? -0.695 2.515 11.112 1.00 73.94 156 ASP A C 1
ATOM 1168 O O . ASP A 1 156 ? -0.984 1.359 10.791 1.00 73.94 156 ASP A O 1
ATOM 1172 N N . ARG A 1 157 ? 0.354 2.774 11.908 1.00 72.44 157 ARG A N 1
ATOM 1173 C CA . ARG A 1 157 ? 1.178 1.727 12.533 1.00 72.44 157 ARG A CA 1
ATOM 1174 C C . ARG A 1 157 ? 0.367 0.873 13.508 1.00 72.44 157 ARG A C 1
ATOM 1176 O O . ARG A 1 157 ? 0.451 -0.349 13.437 1.00 72.44 157 ARG A O 1
ATOM 1183 N N . ALA A 1 158 ? -0.449 1.483 14.368 1.00 81.69 158 ALA A N 1
ATOM 1184 C CA . ALA A 1 158 ? -1.337 0.748 15.268 1.00 81.69 158 ALA A CA 1
ATOM 1185 C C . ALA A 1 158 ? -2.329 -0.135 14.491 1.00 81.69 158 ALA A C 1
ATOM 1187 O O . ALA A 1 158 ? -2.503 -1.308 14.815 1.00 81.69 158 ALA A O 1
ATOM 1188 N N . ALA A 1 159 ? -2.935 0.394 13.426 1.00 80.88 159 ALA A N 1
ATOM 1189 C CA . ALA A 1 159 ? -3.844 -0.353 12.564 1.00 80.88 159 ALA A CA 1
ATOM 1190 C C . ALA A 1 159 ? -3.149 -1.537 11.871 1.00 80.88 159 ALA A C 1
ATOM 1192 O O . ALA A 1 159 ? -3.727 -2.623 11.765 1.00 80.88 159 ALA A O 1
ATOM 1193 N N . LEU A 1 160 ? -1.905 -1.346 11.420 1.00 77.69 160 LEU A N 1
ATOM 1194 C CA . LEU A 1 160 ? -1.090 -2.399 10.819 1.00 77.69 160 LEU A CA 1
ATOM 1195 C C . LEU A 1 160 ? -0.766 -3.511 11.823 1.00 77.69 160 LEU A C 1
ATOM 1197 O O . LEU A 1 160 ? -0.944 -4.683 11.500 1.00 77.69 160 LEU A O 1
ATOM 1201 N N . GLU A 1 161 ? -0.333 -3.153 13.031 1.00 78.25 161 GLU A N 1
ATOM 1202 C CA . GLU A 1 161 ? -0.020 -4.115 14.093 1.00 78.25 161 GLU A CA 1
ATOM 1203 C C . GLU A 1 161 ? -1.249 -4.932 14.504 1.00 78.25 161 GLU A C 1
ATOM 1205 O O . GLU A 1 161 ? -1.179 -6.160 14.580 1.00 78.25 161 GLU A O 1
ATOM 1210 N N . ILE A 1 162 ? -2.408 -4.281 14.656 1.00 87.81 162 ILE A N 1
ATOM 1211 C CA . ILE A 1 162 ? -3.682 -4.966 14.919 1.00 87.81 162 ILE A CA 1
ATOM 1212 C C . ILE A 1 162 ? -4.037 -5.930 13.785 1.00 87.81 162 ILE A C 1
ATOM 1214 O O . ILE A 1 162 ? -4.512 -7.029 14.048 1.00 87.81 162 ILE A O 1
ATOM 1218 N N . SER A 1 163 ? -3.808 -5.538 12.529 1.00 83.44 163 SER A N 1
ATOM 1219 C CA . SER A 1 163 ? -4.137 -6.377 11.368 1.00 83.44 163 SER A CA 1
ATOM 1220 C C . SER A 1 163 ? -3.217 -7.597 11.245 1.00 83.44 163 SER A C 1
ATOM 1222 O O . SER A 1 163 ? -3.664 -8.650 10.801 1.00 83.44 163 SER A O 1
ATOM 1224 N N . ARG A 1 164 ? -1.941 -7.467 11.636 1.00 81.50 164 ARG A N 1
ATOM 1225 C CA . ARG A 1 164 ? -0.958 -8.566 11.637 1.00 81.50 164 ARG A CA 1
ATOM 1226 C C . ARG A 1 164 ? -1.165 -9.541 12.789 1.00 81.50 164 ARG A C 1
ATOM 1228 O O . ARG A 1 164 ? -0.951 -10.736 12.615 1.00 81.50 164 ARG A O 1
ATOM 1235 N N . HIS A 1 165 ? -1.575 -9.018 13.941 1.00 89.88 165 HIS A N 1
ATOM 1236 C CA . HIS A 1 165 ? -1.725 -9.781 15.175 1.00 89.88 165 HIS A CA 1
ATOM 1237 C C . HIS A 1 165 ? -3.091 -9.540 15.838 1.00 89.88 165 HIS A C 1
ATOM 1239 O O . HIS A 1 165 ? -3.161 -9.049 16.973 1.00 89.88 165 HIS A O 1
ATOM 1245 N N . PRO A 1 166 ? -4.212 -9.833 15.154 1.00 90.62 166 PRO A N 1
ATOM 1246 C CA . PRO A 1 166 ? -5.549 -9.562 15.682 1.00 90.62 166 PRO A CA 1
ATOM 1247 C C . PRO A 1 166 ? -5.890 -10.415 16.917 1.00 90.62 166 PRO A C 1
ATOM 1249 O O . PRO A 1 166 ? -6.736 -10.020 17.726 1.00 90.62 166 PRO A O 1
ATOM 1252 N N . GLU A 1 167 ? -5.204 -11.548 17.097 1.00 95.00 167 GLU A N 1
ATOM 1253 C CA . GLU A 1 167 ? -5.324 -12.445 18.248 1.00 95.00 167 GLU A CA 1
ATOM 1254 C C . GLU A 1 167 ? -4.833 -11.821 19.560 1.00 95.00 167 GLU A C 1
ATOM 1256 O O . GLU A 1 167 ? -5.291 -12.202 20.639 1.00 95.00 167 GLU A O 1
ATOM 1261 N N . LYS A 1 168 ? -3.937 -10.827 19.489 1.00 95.12 168 LYS A N 1
ATOM 1262 C CA . LYS A 1 168 ? -3.392 -10.167 20.677 1.00 95.12 168 LYS A CA 1
ATOM 1263 C C . LYS A 1 168 ? -4.463 -9.378 21.433 1.00 95.12 168 LYS A C 1
ATOM 1265 O O . LYS A 1 168 ? -5.474 -8.902 20.897 1.00 95.12 168 LYS A O 1
ATOM 1270 N N . ARG A 1 169 ? -4.208 -9.186 22.729 1.00 94.00 169 ARG A N 1
ATOM 1271 C CA . ARG A 1 169 ? -5.018 -8.316 23.586 1.00 94.00 169 ARG A CA 1
ATOM 1272 C C . ARG A 1 169 ? -4.625 -6.853 23.375 1.00 94.00 169 ARG A C 1
ATOM 1274 O O . ARG A 1 169 ? -3.769 -6.323 24.076 1.00 94.00 169 ARG A O 1
ATOM 1281 N N . TRP A 1 170 ? -5.302 -6.191 22.446 1.00 95.06 170 TRP A N 1
ATOM 1282 C CA . TRP A 1 170 ? -5.138 -4.759 22.199 1.00 95.06 170 TRP A CA 1
ATOM 1283 C C . TRP A 1 170 ? -5.880 -3.915 23.238 1.00 95.06 170 TRP A C 1
ATOM 1285 O O . TRP A 1 170 ? -7.068 -4.124 23.487 1.00 95.06 170 TRP A O 1
ATOM 1295 N N . ARG A 1 171 ? -5.183 -2.946 23.841 1.00 94.31 171 ARG A N 1
ATOM 1296 C CA . ARG A 1 171 ? -5.763 -1.948 24.752 1.00 94.31 171 ARG A CA 1
ATOM 1297 C C . ARG A 1 171 ? -5.550 -0.551 24.176 1.00 94.31 171 ARG A C 1
ATOM 1299 O O . ARG A 1 171 ? -4.458 -0.246 23.702 1.00 94.31 171 ARG A O 1
ATOM 1306 N N . LEU A 1 172 ? -6.577 0.299 24.269 1.00 94.88 172 LEU A N 1
ATOM 1307 C CA . LEU A 1 172 ? -6.517 1.690 23.807 1.00 94.88 172 LEU A CA 1
ATOM 1308 C C . LEU A 1 172 ? -5.352 2.449 24.455 1.00 94.88 172 LEU A C 1
ATOM 1310 O O . LEU A 1 172 ? -4.609 3.122 23.755 1.00 94.88 172 LEU A O 1
ATOM 1314 N N . SER A 1 173 ? -5.157 2.292 25.767 1.00 93.44 173 SER A N 1
ATOM 1315 C CA . SER A 1 173 ? -4.077 2.956 26.505 1.00 93.44 173 SER A CA 1
ATOM 1316 C C . SER A 1 173 ? -2.688 2.574 25.994 1.00 93.44 173 SER A C 1
ATOM 1318 O O . SER A 1 173 ? -1.849 3.448 25.810 1.00 93.44 173 SER A O 1
ATOM 1320 N N . THR A 1 174 ? -2.450 1.292 25.705 1.00 91.31 174 THR A N 1
ATOM 1321 C CA . THR A 1 174 ? -1.164 0.811 25.179 1.00 91.31 174 THR A CA 1
ATOM 1322 C C . THR A 1 174 ? -0.878 1.376 23.790 1.00 91.31 174 THR A C 1
ATOM 1324 O O . THR A 1 174 ? 0.237 1.816 23.523 1.00 91.31 174 THR A O 1
ATOM 1327 N N . LEU A 1 175 ? -1.887 1.406 22.917 1.00 93.31 175 LEU A N 1
ATOM 1328 C CA . LEU A 1 175 ? -1.751 1.952 21.565 1.00 93.31 175 LEU A CA 1
ATOM 1329 C C . LEU A 1 175 ? -1.564 3.473 21.579 1.00 93.31 175 LEU A C 1
ATOM 1331 O O . LEU A 1 175 ? -0.713 3.990 20.862 1.00 93.31 175 LEU A O 1
ATOM 1335 N N . ALA A 1 176 ? -2.306 4.176 22.436 1.00 90.75 176 ALA A N 1
ATOM 1336 C CA . ALA A 1 176 ? -2.172 5.614 22.627 1.00 90.75 176 ALA A CA 1
ATOM 1337 C C . ALA A 1 176 ? -0.783 5.978 23.171 1.00 90.75 176 ALA A C 1
ATOM 1339 O O . ALA A 1 176 ? -0.120 6.856 22.625 1.00 90.75 176 ALA A O 1
ATOM 1340 N N . HIS A 1 177 ? -0.293 5.237 24.169 1.00 85.69 177 HIS A N 1
ATOM 1341 C CA . HIS A 1 177 ? 1.043 5.438 24.724 1.00 85.69 177 HIS A CA 1
ATOM 1342 C C . HIS A 1 177 ? 2.144 5.200 23.678 1.00 85.69 177 HIS A C 1
ATOM 1344 O O . HIS A 1 177 ? 3.019 6.047 23.505 1.00 85.69 177 HIS A O 1
ATOM 1350 N N . ALA A 1 178 ? 2.060 4.110 22.907 1.00 80.44 178 ALA A N 1
ATOM 1351 C CA . ALA A 1 178 ? 2.990 3.840 21.805 1.00 80.44 178 ALA A CA 1
ATOM 1352 C C . ALA A 1 178 ? 2.950 4.925 20.710 1.00 80.44 178 ALA A C 1
ATOM 1354 O O . ALA A 1 178 ? 3.953 5.175 20.041 1.00 80.44 178 ALA A O 1
ATOM 1355 N N . ALA A 1 179 ? 1.802 5.586 20.548 1.00 79.12 179 ALA A N 1
ATOM 1356 C CA . ALA A 1 179 ? 1.606 6.710 19.642 1.00 79.12 179 ALA A CA 1
ATOM 1357 C C . ALA A 1 179 ? 2.003 8.074 20.232 1.00 79.12 179 ALA A C 1
ATOM 1359 O O . ALA A 1 179 ? 1.887 9.074 19.528 1.00 79.12 179 ALA A O 1
ATOM 1360 N N . LYS A 1 180 ? 2.462 8.129 21.493 1.00 79.25 180 LYS A N 1
ATOM 1361 C CA . LYS A 1 180 ? 2.716 9.369 22.248 1.00 79.25 180 LYS A CA 1
ATOM 1362 C C . LYS A 1 180 ? 1.487 10.291 22.306 1.00 79.25 180 LYS A C 1
ATOM 1364 O O . LYS A 1 180 ? 1.601 11.509 22.225 1.00 79.25 180 LYS A O 1
ATOM 1369 N N . MET A 1 181 ? 0.303 9.696 22.441 1.00 81.38 181 MET A N 1
ATOM 1370 C CA . MET A 1 181 ? -0.988 10.380 22.508 1.00 81.38 181 MET A CA 1
ATOM 1371 C C . MET A 1 181 ? -1.724 10.013 23.796 1.00 81.38 181 MET A C 1
ATOM 1373 O O . MET A 1 181 ? -1.558 8.920 24.342 1.00 81.38 181 MET A O 1
ATOM 1377 N N . ASN A 1 182 ? -2.610 10.895 24.256 1.00 89.62 182 ASN A N 1
ATOM 1378 C CA . ASN A 1 182 ? -3.611 10.496 25.241 1.00 89.62 182 ASN A CA 1
ATOM 1379 C C . ASN A 1 182 ? -4.696 9.614 24.582 1.00 89.62 182 ASN A C 1
ATOM 1381 O O . ASN A 1 182 ? -4.884 9.625 23.362 1.00 89.62 182 ASN A O 1
ATOM 1385 N N . ALA A 1 183 ? -5.418 8.839 25.395 1.00 91.62 183 ALA A N 1
ATOM 1386 C CA . ALA A 1 183 ? -6.379 7.849 24.908 1.00 91.62 183 ALA A CA 1
ATOM 1387 C C . ALA A 1 183 ? -7.560 8.460 24.131 1.00 91.62 183 ALA A C 1
ATOM 1389 O O . ALA A 1 183 ? -7.991 7.887 23.128 1.00 91.62 183 ALA A O 1
ATOM 1390 N N . ALA A 1 184 ? -8.067 9.615 24.573 1.00 85.12 184 ALA A N 1
ATOM 1391 C CA . ALA A 1 184 ? -9.194 10.290 23.932 1.00 85.12 184 ALA A CA 1
ATOM 1392 C C . ALA A 1 184 ? -8.811 10.792 22.533 1.00 85.12 184 ALA A C 1
ATOM 1394 O O . ALA A 1 184 ? -9.496 10.487 21.555 1.00 85.12 184 ALA A O 1
ATOM 1395 N N . TYR A 1 185 ? -7.664 11.467 22.430 1.00 81.81 185 TYR A N 1
ATOM 1396 C CA . TYR A 1 185 ? -7.123 11.960 21.169 1.00 81.81 185 TYR A CA 1
ATOM 1397 C C . TYR A 1 185 ? -6.805 10.815 20.206 1.00 81.81 185 TYR A C 1
ATOM 1399 O O . TYR A 1 185 ? -7.216 10.863 19.050 1.00 81.81 185 TYR A O 1
ATOM 1407 N N . PHE A 1 186 ? -6.170 9.738 20.685 1.00 87.88 186 PHE A N 1
ATOM 1408 C CA . PHE A 1 186 ? -5.915 8.558 19.858 1.00 87.88 186 PHE A CA 1
ATOM 1409 C C . PHE A 1 186 ? -7.215 7.961 19.310 1.00 87.88 186 PHE A C 1
ATOM 1411 O O . PHE A 1 186 ? -7.294 7.659 18.126 1.00 87.88 186 PHE A O 1
ATOM 1418 N N . SER A 1 187 ? -8.240 7.783 20.150 1.00 89.56 187 SER A N 1
ATOM 1419 C CA . SER A 1 187 ? -9.506 7.171 19.730 1.00 89.56 187 SER A CA 1
ATOM 1420 C C . SER A 1 187 ? -10.244 8.021 18.697 1.00 89.56 187 SER A C 1
ATOM 1422 O O . SER A 1 187 ? -10.733 7.486 17.698 1.00 89.56 187 SER A O 1
ATOM 1424 N N . GLU A 1 188 ? -10.316 9.335 18.925 1.00 81.44 188 GLU A N 1
ATOM 1425 C CA . GLU A 1 188 ? -10.922 10.263 17.971 1.00 81.44 188 GLU A CA 1
ATOM 1426 C C . GLU A 1 188 ? -10.168 10.231 16.646 1.00 81.44 188 GLU A C 1
ATOM 1428 O O . GLU A 1 188 ? -10.775 10.131 15.577 1.00 81.44 188 GLU A O 1
ATOM 1433 N N . MET A 1 189 ? -8.840 10.211 16.720 1.00 79.00 189 MET A N 1
ATOM 1434 C CA . MET A 1 189 ? -8.020 10.212 15.530 1.00 79.00 189 MET A CA 1
ATOM 1435 C C . MET A 1 189 ? -8.082 8.912 14.747 1.00 79.00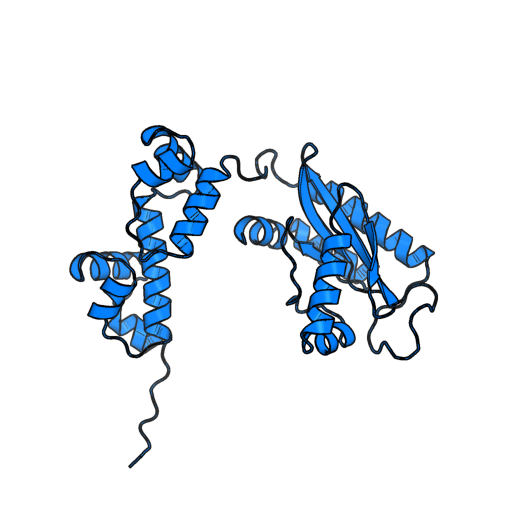 189 MET A C 1
ATOM 1437 O O . MET A 1 189 ? -8.180 8.921 13.524 1.00 79.00 189 MET A O 1
ATOM 1441 N N . PHE A 1 190 ? -8.107 7.785 15.450 1.00 83.62 190 PHE A N 1
ATOM 1442 C CA . PHE A 1 190 ? -8.287 6.469 14.858 1.00 83.62 190 PHE A CA 1
ATOM 1443 C C . PHE A 1 190 ? -9.610 6.393 14.088 1.00 83.62 190 PHE A C 1
ATOM 1445 O O . PHE A 1 190 ? -9.642 5.912 12.955 1.00 83.62 190 PHE A O 1
ATOM 1452 N N . ARG A 1 191 ? -10.689 6.936 14.671 1.00 83.19 191 ARG A N 1
ATOM 1453 C CA . ARG A 1 191 ? -12.008 7.007 14.032 1.00 83.19 191 ARG A CA 1
ATOM 1454 C C . ARG A 1 191 ? -12.008 7.916 12.810 1.00 83.19 191 ARG A C 1
ATOM 1456 O O . ARG A 1 191 ? -12.489 7.489 11.765 1.00 83.19 191 ARG A O 1
ATOM 1463 N N . ARG A 1 192 ? -11.466 9.133 12.924 1.00 74.44 192 ARG A N 1
ATOM 1464 C CA . ARG A 1 192 ? -11.362 10.073 11.796 1.00 74.44 192 ARG A CA 1
ATOM 1465 C C . ARG A 1 192 ? -10.544 9.487 10.650 1.00 74.44 192 ARG A C 1
ATOM 1467 O O . ARG A 1 192 ? -10.936 9.606 9.498 1.00 74.44 192 ARG A O 1
ATOM 1474 N N . ARG A 1 193 ? -9.438 8.811 10.973 1.00 75.25 193 ARG A N 1
ATOM 1475 C CA . ARG A 1 193 ? -8.501 8.259 9.991 1.00 75.25 193 ARG A CA 1
ATOM 1476 C C . ARG A 1 193 ? -9.014 7.000 9.291 1.00 75.25 193 ARG A C 1
ATOM 1478 O O . ARG A 1 193 ? -8.797 6.860 8.093 1.00 75.25 193 ARG A O 1
ATOM 1485 N N . LEU A 1 194 ? -9.640 6.069 10.015 1.00 76.88 194 LEU A N 1
ATOM 1486 C CA . LEU A 1 194 ? -10.037 4.757 9.474 1.00 76.88 194 LEU A CA 1
ATOM 1487 C C . LEU A 1 194 ? -11.546 4.602 9.254 1.00 76.88 194 LEU A C 1
ATOM 1489 O O . LEU A 1 194 ? -11.991 3.525 8.863 1.00 76.88 194 LEU A O 1
ATOM 1493 N N . GLY A 1 195 ? -12.343 5.628 9.563 1.00 78.69 195 GLY A N 1
ATOM 1494 C CA . GLY A 1 195 ? -13.808 5.592 9.476 1.00 78.69 195 GLY A CA 1
ATOM 1495 C C . GLY A 1 195 ? -14.477 4.644 10.480 1.00 78.69 195 GLY A C 1
ATOM 1496 O O . GLY A 1 195 ? -15.693 4.466 10.459 1.00 78.69 195 GLY A O 1
ATOM 1497 N N . LEU A 1 196 ? -13.703 4.015 11.369 1.00 83.62 196 LEU A N 1
ATOM 1498 C CA . LEU A 1 196 ? -14.156 2.991 12.306 1.00 83.62 196 LEU A CA 1
ATOM 1499 C C . LEU A 1 196 ? -13.581 3.250 13.694 1.00 83.62 196 LEU A C 1
ATOM 1501 O O . LEU A 1 196 ? -12.431 3.653 13.849 1.00 83.62 196 LEU A O 1
ATOM 1505 N N . THR A 1 197 ? -14.361 2.945 14.730 1.00 90.88 197 THR A N 1
ATOM 1506 C CA . THR A 1 197 ? -13.828 2.934 16.096 1.00 90.88 197 THR A CA 1
ATOM 1507 C C . THR A 1 197 ? -12.779 1.832 16.247 1.00 90.88 197 THR A C 1
ATOM 1509 O O . THR A 1 197 ? -12.876 0.781 15.606 1.00 90.88 197 THR A O 1
ATOM 1512 N N . LEU A 1 198 ? -11.809 2.029 17.146 1.00 91.94 198 LEU A N 1
ATOM 1513 C CA . LEU A 1 198 ? -10.761 1.043 17.436 1.00 91.94 198 LEU A CA 1
ATOM 1514 C C . LEU A 1 198 ? -11.336 -0.356 17.721 1.00 91.94 198 LEU A C 1
ATOM 1516 O O . LEU A 1 198 ? -10.879 -1.351 17.164 1.00 91.94 198 LEU A O 1
ATOM 1520 N N . THR A 1 199 ? -12.386 -0.433 18.540 1.00 93.62 199 THR A N 1
ATOM 1521 C CA . THR A 1 199 ? -13.049 -1.697 18.890 1.00 93.62 199 THR A CA 1
ATOM 1522 C C . THR A 1 199 ? -13.657 -2.392 17.673 1.00 93.62 199 THR A C 1
ATOM 1524 O O . THR A 1 199 ? -13.533 -3.610 17.539 1.00 93.62 199 THR A O 1
ATOM 1527 N N . ARG A 1 200 ? -14.298 -1.638 16.765 1.00 90.25 200 ARG A N 1
ATOM 1528 C CA . ARG A 1 200 ? -14.852 -2.197 15.522 1.00 90.25 200 ARG A CA 1
ATOM 1529 C C . ARG A 1 200 ? -13.749 -2.662 14.580 1.00 90.25 200 ARG A C 1
ATOM 1531 O O . ARG A 1 200 ? -13.882 -3.729 13.995 1.00 90.25 200 ARG A O 1
ATOM 1538 N N . PHE A 1 201 ? -12.660 -1.907 14.488 1.00 92.00 201 PHE A N 1
ATOM 1539 C CA . PHE A 1 201 ? -11.511 -2.268 13.666 1.00 92.00 201 PHE A CA 1
ATOM 1540 C C . PHE A 1 201 ? -10.847 -3.568 14.142 1.00 92.00 201 PHE A C 1
ATOM 1542 O O . PHE A 1 201 ? -10.630 -4.472 13.339 1.00 92.00 201 PHE A O 1
ATOM 1549 N N . ILE A 1 202 ? -10.600 -3.707 15.451 1.00 94.62 202 ILE A N 1
ATOM 1550 C CA . ILE A 1 202 ? -10.078 -4.953 16.037 1.00 94.62 202 ILE A CA 1
ATOM 1551 C C . ILE A 1 202 ? -11.032 -6.110 15.732 1.00 94.62 202 ILE A C 1
ATOM 1553 O O . ILE A 1 202 ? -10.598 -7.154 15.259 1.00 94.62 202 ILE A O 1
ATOM 1557 N N . ALA A 1 203 ? -12.335 -5.930 15.960 1.00 91.50 203 ALA A N 1
ATOM 1558 C CA . ALA A 1 203 ? -13.324 -6.968 15.690 1.00 91.50 203 ALA A CA 1
ATOM 1559 C C . ALA A 1 203 ? -13.310 -7.417 14.217 1.00 91.50 203 ALA A C 1
ATOM 1561 O O . ALA A 1 203 ? -13.280 -8.617 13.960 1.00 91.50 203 ALA A O 1
ATOM 1562 N N . ALA A 1 204 ? -13.264 -6.479 13.267 1.00 89.50 204 ALA A N 1
ATOM 1563 C CA . ALA A 1 204 ? -13.187 -6.779 11.839 1.00 89.50 204 ALA A CA 1
ATOM 1564 C C . ALA A 1 204 ? -11.904 -7.548 11.475 1.00 89.50 204 ALA A C 1
ATOM 1566 O O . ALA A 1 204 ? -11.977 -8.579 10.809 1.00 89.50 204 ALA A O 1
ATOM 1567 N N . ALA A 1 205 ? -10.744 -7.120 11.987 1.00 90.62 205 ALA A N 1
ATOM 1568 C CA . ALA A 1 205 ? -9.472 -7.814 11.764 1.00 90.62 205 ALA A CA 1
ATOM 1569 C C . ALA A 1 205 ? -9.500 -9.264 12.288 1.00 90.62 205 ALA A C 1
ATOM 1571 O O . ALA A 1 205 ? -9.014 -10.186 11.631 1.00 90.62 205 ALA A O 1
ATOM 1572 N N . ARG A 1 206 ? -10.136 -9.492 13.444 1.00 96.56 206 ARG A N 1
ATOM 1573 C CA . ARG A 1 206 ? -10.333 -10.839 14.000 1.00 96.56 206 ARG A CA 1
ATOM 1574 C C . ARG A 1 206 ? -11.262 -11.698 13.147 1.00 96.56 206 ARG A C 1
ATOM 1576 O O . ARG A 1 206 ? -11.002 -12.887 12.990 1.00 96.56 206 ARG A O 1
ATOM 1583 N N . ILE A 1 207 ? -12.323 -11.122 12.579 1.00 95.31 207 ILE A N 1
ATOM 1584 C CA . ILE A 1 207 ? -13.202 -11.849 11.653 1.00 95.31 207 ILE A CA 1
ATOM 1585 C C . ILE A 1 207 ? -12.463 -12.234 10.375 1.00 95.31 207 ILE A C 1
ATOM 1587 O O . ILE A 1 207 ? -12.614 -13.367 9.924 1.00 95.31 207 ILE A O 1
ATOM 1591 N N . GLU A 1 208 ? -11.631 -11.358 9.816 1.00 92.38 208 GLU A N 1
ATOM 1592 C CA . GLU A 1 208 ? -10.839 -11.710 8.633 1.00 92.38 208 GLU A CA 1
ATOM 1593 C C . GLU A 1 208 ? -9.864 -12.859 8.911 1.00 92.38 208 GLU A C 1
ATOM 1595 O O . GLU A 1 208 ? -9.790 -13.809 8.125 1.00 92.38 208 GLU A O 1
ATOM 1600 N N . ARG A 1 209 ? -9.211 -12.865 10.080 1.00 93.81 209 ARG A N 1
ATOM 1601 C CA . ARG A 1 209 ? -8.416 -14.021 10.520 1.00 93.81 209 ARG A CA 1
ATOM 1602 C C . ARG A 1 209 ? -9.268 -15.283 10.678 1.00 93.81 209 ARG A C 1
ATOM 1604 O O . ARG A 1 209 ? -8.870 -16.347 10.206 1.00 93.81 209 ARG A O 1
ATOM 1611 N N . ALA A 1 210 ? -10.455 -15.182 11.273 1.00 96.19 210 ALA A N 1
ATOM 1612 C CA . ALA A 1 210 ? -11.357 -16.322 11.411 1.00 96.19 210 ALA A CA 1
ATOM 1613 C C . ALA A 1 210 ? -11.783 -16.888 10.048 1.00 96.19 210 ALA A C 1
ATOM 1615 O O . ALA A 1 210 ? -11.774 -18.102 9.863 1.00 96.19 210 ALA A O 1
ATOM 1616 N N . LYS A 1 211 ? -12.099 -16.029 9.069 1.00 93.81 211 LYS A N 1
ATOM 1617 C CA . LYS A 1 211 ? -12.415 -16.441 7.692 1.00 93.81 211 LYS A CA 1
ATOM 1618 C C . LYS A 1 211 ? -11.243 -17.183 7.047 1.00 93.81 211 LYS A C 1
ATOM 1620 O O . LYS A 1 211 ? -11.468 -18.193 6.386 1.00 93.81 211 LYS A O 1
ATOM 1625 N N . GLN A 1 212 ? -10.005 -16.722 7.248 1.00 93.75 212 GLN A N 1
ATOM 1626 C CA . GLN A 1 212 ? -8.811 -17.433 6.773 1.00 93.75 212 GLN A CA 1
ATOM 1627 C C . GLN A 1 212 ? -8.703 -18.831 7.397 1.00 93.75 212 GLN A C 1
ATOM 1629 O O . GLN A 1 212 ? -8.552 -19.809 6.670 1.00 93.75 212 GLN A O 1
ATOM 1634 N N . LEU A 1 213 ? -8.856 -18.950 8.717 1.00 95.38 213 LEU A N 1
ATOM 1635 C CA . LEU A 1 213 ? -8.809 -20.248 9.399 1.00 95.38 213 LEU A CA 1
ATOM 1636 C C . LEU A 1 213 ? -9.940 -21.180 8.937 1.00 95.38 213 LEU A C 1
ATOM 1638 O O . LEU A 1 213 ? -9.703 -22.349 8.661 1.00 95.38 213 LEU A O 1
ATOM 1642 N N . LEU A 1 214 ? -11.161 -20.664 8.768 1.00 95.31 214 LEU A N 1
ATOM 1643 C CA . LEU A 1 214 ? -12.300 -21.449 8.283 1.00 95.31 214 LEU A CA 1
ATOM 1644 C C . LEU A 1 214 ? -12.083 -22.008 6.870 1.00 95.31 214 LEU A C 1
ATOM 1646 O O . LEU A 1 214 ? -12.566 -23.107 6.596 1.00 95.31 214 LEU A O 1
ATOM 1650 N N . ARG A 1 215 ? -11.378 -21.266 6.002 1.00 93.38 215 ARG A N 1
ATOM 1651 C CA . ARG A 1 215 ? -11.049 -21.676 4.626 1.00 93.38 215 ARG A CA 1
ATOM 1652 C C . ARG A 1 215 ? -9.915 -22.694 4.560 1.00 93.38 215 ARG A C 1
ATOM 1654 O O . ARG A 1 215 ? -9.961 -23.592 3.726 1.00 93.38 215 ARG A O 1
ATOM 1661 N N . HIS A 1 216 ? -8.902 -22.542 5.410 1.00 91.75 216 HIS A N 1
ATOM 1662 C CA . HIS A 1 216 ? -7.623 -23.234 5.231 1.00 91.75 216 HIS A CA 1
ATOM 1663 C C . HIS A 1 216 ? -7.318 -24.301 6.287 1.00 91.75 216 HIS A C 1
ATOM 1665 O O . HIS A 1 216 ? -6.327 -25.009 6.139 1.00 91.75 216 HIS A O 1
ATOM 1671 N N . THR A 1 217 ? -8.136 -24.454 7.335 1.00 93.75 217 THR A N 1
ATOM 1672 C CA . THR A 1 217 ? -7.880 -25.434 8.404 1.00 93.75 217 THR A CA 1
ATOM 1673 C C . THR A 1 217 ? -9.110 -26.272 8.765 1.00 93.75 217 THR A C 1
ATOM 1675 O O . THR A 1 217 ? -10.260 -25.900 8.517 1.00 93.75 217 THR A O 1
ATOM 1678 N N . ASP A 1 218 ? -8.857 -27.426 9.390 1.00 92.94 218 ASP A N 1
ATOM 1679 C CA . ASP A 1 218 ? -9.867 -28.318 9.978 1.00 92.94 218 ASP A CA 1
ATOM 1680 C C . ASP A 1 218 ? -10.209 -27.965 11.445 1.00 92.94 218 ASP A C 1
ATOM 1682 O O . ASP A 1 218 ? -10.963 -28.688 12.092 1.00 92.94 218 ASP A O 1
ATOM 1686 N N . MET A 1 219 ? -9.701 -26.842 11.975 1.00 95.00 219 MET A N 1
ATOM 1687 C CA . MET A 1 219 ? -9.924 -26.429 13.371 1.00 95.00 219 MET A CA 1
ATOM 1688 C C . MET A 1 219 ? -11.417 -26.322 13.706 1.00 95.00 219 MET A C 1
ATOM 1690 O O . MET A 1 219 ? -12.236 -25.911 12.875 1.00 95.00 219 MET A O 1
ATOM 1694 N N . LYS A 1 220 ? -11.807 -26.638 14.941 1.00 96.06 220 LYS A N 1
ATOM 1695 C CA . LYS A 1 220 ? -13.198 -26.478 15.386 1.00 96.06 220 LYS A CA 1
ATOM 1696 C C . LYS A 1 220 ? -13.557 -24.991 15.453 1.00 96.06 220 LYS A C 1
ATOM 1698 O O . LYS A 1 220 ? -12.719 -24.145 15.751 1.00 96.06 220 LYS A O 1
ATOM 1703 N N . VAL A 1 221 ? -14.826 -24.650 15.214 1.00 95.06 221 VAL A N 1
ATOM 1704 C CA . VAL A 1 221 ? -15.300 -23.246 15.232 1.00 95.06 221 VAL A CA 1
ATOM 1705 C C . VAL A 1 221 ? -14.989 -22.558 16.569 1.00 95.06 221 VAL A C 1
ATOM 1707 O O . VAL A 1 221 ? -14.601 -21.392 16.589 1.00 95.06 221 VAL A O 1
ATOM 1710 N N . ILE A 1 222 ? -15.100 -23.299 17.675 1.00 96.44 222 ILE A N 1
ATOM 1711 C CA . ILE A 1 222 ? -14.754 -22.831 19.024 1.00 96.44 222 ILE A CA 1
ATOM 1712 C C . ILE A 1 222 ? -13.265 -22.457 19.106 1.00 96.44 222 ILE A C 1
ATOM 1714 O O . ILE A 1 222 ? -12.933 -21.371 19.570 1.00 96.44 222 ILE A O 1
ATOM 1718 N N . GLU A 1 223 ? -12.372 -23.309 18.599 1.00 96.94 223 GLU A N 1
ATOM 1719 C CA . GLU A 1 223 ? -10.924 -23.056 18.579 1.00 96.94 223 GLU A CA 1
ATOM 1720 C C . GLU A 1 223 ? -10.585 -21.850 17.700 1.00 96.94 223 GLU A C 1
ATOM 1722 O O . GLU A 1 223 ? -9.769 -21.016 18.083 1.00 96.94 223 GLU A O 1
ATOM 1727 N N . ILE A 1 224 ? -11.255 -21.706 16.552 1.00 97.50 224 ILE A N 1
ATOM 1728 C CA . ILE A 1 224 ? -11.083 -20.557 15.654 1.00 97.50 224 ILE A CA 1
ATOM 1729 C C . ILE A 1 224 ? -11.486 -19.251 16.336 1.00 97.50 224 ILE A C 1
ATOM 1731 O O . ILE A 1 224 ? -10.796 -18.245 16.159 1.00 97.50 224 ILE A O 1
ATOM 1735 N N . ALA A 1 225 ? -12.564 -19.247 17.123 1.00 97.19 225 ALA A N 1
ATOM 1736 C CA . ALA A 1 225 ? -12.990 -18.062 17.861 1.00 97.19 225 ALA A CA 1
ATOM 1737 C C . ALA A 1 225 ? -11.867 -17.555 18.785 1.00 97.19 225 ALA A C 1
ATOM 1739 O O . ALA A 1 225 ? -11.494 -16.379 18.721 1.00 97.19 225 ALA A O 1
ATOM 1740 N N . TYR A 1 226 ? -11.274 -18.454 19.575 1.00 97.25 226 TYR A N 1
ATOM 1741 C CA . TYR A 1 226 ? -10.179 -18.118 20.488 1.00 97.25 226 TYR A CA 1
ATOM 1742 C C . TYR A 1 226 ? -8.869 -17.806 19.755 1.00 97.25 226 TYR A C 1
ATOM 1744 O O . TYR A 1 226 ? -8.232 -16.799 20.058 1.00 97.25 226 TYR A O 1
ATOM 1752 N N . ALA A 1 227 ? -8.499 -18.585 18.734 1.00 96.50 227 ALA A N 1
ATOM 1753 C CA . ALA A 1 227 ? -7.297 -18.359 17.921 1.00 96.50 227 ALA A CA 1
ATOM 1754 C C . ALA A 1 227 ? -7.346 -17.051 17.110 1.00 96.50 227 ALA A C 1
ATOM 1756 O O . ALA A 1 227 ? -6.313 -16.519 16.700 1.00 96.50 227 ALA A O 1
ATOM 1757 N N . SER A 1 228 ? -8.549 -16.520 16.884 1.00 95.69 228 SER A N 1
ATOM 1758 C CA . SER A 1 228 ? -8.764 -15.205 16.279 1.00 95.69 228 SER A CA 1
ATOM 1759 C C . SER A 1 228 ? -8.811 -14.080 17.319 1.00 95.69 228 SER A C 1
ATOM 1761 O O . SER A 1 228 ? -8.949 -12.928 16.937 1.00 95.69 228 SER A O 1
ATOM 1763 N N . GLY A 1 229 ? -8.702 -14.371 18.620 1.00 96.38 229 GLY A N 1
ATOM 1764 C CA . GLY A 1 229 ? -8.624 -13.378 19.699 1.00 96.38 229 GLY A CA 1
ATOM 1765 C C . GLY A 1 229 ? -9.947 -13.005 20.371 1.00 96.38 229 GLY A C 1
ATOM 1766 O O . GLY A 1 229 ? -9.985 -12.024 21.117 1.00 96.38 229 GLY A O 1
ATOM 1767 N N . PHE A 1 230 ? -11.050 -13.718 20.120 1.00 96.50 230 PHE A N 1
ATOM 1768 C CA . PHE A 1 230 ? -12.301 -13.472 20.845 1.00 96.50 230 PHE A CA 1
ATOM 1769 C C . PHE A 1 230 ? -12.250 -14.062 22.257 1.00 96.50 230 PHE A C 1
ATOM 1771 O O . PHE A 1 230 ? -11.729 -15.152 22.467 1.00 96.50 230 PHE A O 1
ATOM 1778 N N . GLY A 1 231 ? -12.826 -13.344 23.227 1.00 93.06 231 GLY A N 1
ATOM 1779 C CA . GLY A 1 231 ? -12.900 -13.809 24.617 1.00 93.06 231 GLY A CA 1
ATOM 1780 C C . GLY A 1 231 ? -14.025 -14.817 24.865 1.00 93.06 231 GLY A C 1
ATOM 1781 O O . GLY A 1 231 ? -14.010 -15.519 25.870 1.00 93.06 231 GLY A O 1
ATOM 1782 N N . SER A 1 232 ? -15.005 -14.899 23.961 1.00 96.00 232 SER A N 1
ATOM 1783 C CA . SER A 1 232 ? -16.082 -15.883 24.036 1.00 96.00 232 SER A CA 1
ATOM 1784 C C . SER A 1 232 ? -16.630 -16.241 22.656 1.00 96.00 232 SER A C 1
ATOM 1786 O O . SER A 1 232 ? -16.677 -15.414 21.739 1.00 96.00 232 SER A O 1
ATOM 1788 N N . VAL A 1 233 ? -17.109 -17.481 22.529 1.00 95.88 233 VAL A N 1
ATOM 1789 C CA . VAL A 1 233 ? -17.738 -17.997 21.302 1.00 95.88 233 VAL A CA 1
ATOM 1790 C C . VAL A 1 233 ? -19.031 -17.239 20.975 1.00 95.88 233 VAL A C 1
ATOM 1792 O O . VAL A 1 233 ? -19.309 -16.957 19.812 1.00 95.88 233 VAL A O 1
ATOM 1795 N N . SER A 1 234 ? -19.798 -16.837 21.993 1.00 95.69 234 SER A N 1
ATOM 1796 C CA . SER A 1 234 ? -21.021 -16.041 21.808 1.00 95.69 234 SER A CA 1
ATOM 1797 C C . SER A 1 234 ? -20.723 -14.673 21.178 1.00 95.69 234 SER A C 1
ATOM 1799 O O . SER A 1 234 ? -21.357 -14.280 20.192 1.00 95.69 234 SER A O 1
ATOM 1801 N N . GLN A 1 235 ? -19.691 -13.970 21.669 1.00 95.56 235 GLN A N 1
ATOM 1802 C CA . GLN A 1 235 ? -19.254 -12.704 21.074 1.00 95.56 235 GLN A CA 1
ATOM 1803 C C . GLN A 1 235 ? -18.786 -12.905 19.631 1.00 95.56 235 GLN A C 1
ATOM 1805 O O . GLN A 1 235 ? -19.163 -12.124 18.756 1.00 95.56 235 GLN A O 1
ATOM 1810 N N . PHE A 1 236 ? -17.995 -13.952 19.390 1.00 97.62 236 PHE A N 1
ATOM 1811 C CA . PHE A 1 236 ? -17.523 -14.311 18.060 1.00 97.62 236 PHE A CA 1
ATOM 1812 C C . PHE A 1 236 ? -18.680 -14.528 17.084 1.00 97.62 236 PHE A C 1
ATOM 1814 O O . PHE A 1 236 ? -18.734 -13.841 16.071 1.00 97.62 236 PHE A O 1
ATOM 1821 N N . ASN A 1 237 ? -19.640 -15.401 17.402 1.00 96.12 237 ASN A N 1
ATOM 1822 C CA . ASN A 1 237 ? -20.759 -15.718 16.510 1.00 96.12 237 ASN A CA 1
ATOM 1823 C C . ASN A 1 237 ? -21.577 -14.474 16.144 1.00 96.12 237 ASN A C 1
ATOM 1825 O O . ASN A 1 237 ? -21.908 -14.268 14.975 1.00 96.12 237 ASN A O 1
ATOM 1829 N N . ARG A 1 238 ? -21.860 -13.610 17.129 1.00 95.69 238 ARG A N 1
ATOM 1830 C CA . ARG A 1 238 ? -22.596 -12.358 16.906 1.00 95.69 238 ARG A CA 1
ATOM 1831 C C . ARG A 1 238 ? -21.853 -11.417 15.960 1.00 95.69 238 ARG A C 1
ATOM 1833 O O . ARG A 1 238 ? -22.459 -10.855 15.051 1.00 95.69 238 ARG A O 1
ATOM 1840 N N . VAL A 1 239 ? -20.551 -11.228 16.178 1.00 94.75 239 VAL A N 1
ATOM 1841 C CA . VAL A 1 239 ? -19.723 -10.354 15.335 1.00 94.75 239 VAL A CA 1
ATOM 1842 C C . VAL A 1 239 ? -19.533 -10.971 13.950 1.00 94.75 239 VAL A C 1
ATOM 1844 O O . VAL A 1 239 ? -19.703 -10.277 12.958 1.00 94.75 239 VAL A O 1
ATOM 1847 N N . PHE A 1 240 ? -19.259 -12.271 13.862 1.00 96.31 240 PHE A N 1
ATOM 1848 C CA . PHE A 1 240 ? -19.050 -12.971 12.598 1.00 96.31 240 PHE A CA 1
ATOM 1849 C C . PHE A 1 240 ? -20.276 -12.858 11.697 1.00 96.31 240 PHE A C 1
ATOM 1851 O O . PHE A 1 240 ? -20.143 -12.446 10.547 1.00 96.31 240 PHE A O 1
ATOM 1858 N N . ARG A 1 241 ? -21.477 -13.124 12.225 1.00 94.50 241 ARG A N 1
ATOM 1859 C CA . ARG A 1 241 ? -22.722 -12.983 11.459 1.00 94.50 241 ARG A CA 1
ATOM 1860 C C . ARG A 1 241 ? -22.933 -11.552 10.969 1.00 94.50 241 ARG A C 1
ATOM 1862 O O . ARG A 1 241 ? -23.311 -11.360 9.821 1.00 94.50 241 ARG A O 1
ATOM 1869 N N . ARG A 1 242 ? -22.648 -10.554 11.811 1.00 90.38 242 ARG A N 1
ATOM 1870 C CA . ARG A 1 242 ? -22.776 -9.138 11.439 1.00 90.38 242 ARG A CA 1
ATOM 1871 C C . ARG A 1 242 ? -21.821 -8.737 10.311 1.00 90.38 242 ARG A C 1
ATOM 1873 O O . ARG A 1 242 ? -22.238 -8.036 9.403 1.00 90.38 242 ARG A O 1
ATOM 1880 N N . GLU A 1 243 ? -20.559 -9.160 10.372 1.00 85.38 243 GLU A N 1
ATOM 1881 C CA . GLU A 1 243 ? -19.519 -8.736 9.416 1.00 85.38 243 GLU A CA 1
ATOM 1882 C C . GLU A 1 243 ? -19.433 -9.626 8.156 1.00 85.38 243 GLU A C 1
ATOM 1884 O O . GLU A 1 243 ? -18.772 -9.263 7.187 1.00 85.38 243 GLU A O 1
ATOM 1889 N N . SER A 1 244 ? -20.036 -10.820 8.159 1.00 85.00 244 SER A N 1
ATOM 1890 C CA . SER A 1 244 ? -19.957 -11.777 7.036 1.00 85.00 244 SER A CA 1
ATOM 1891 C C . SER A 1 244 ? -21.306 -12.195 6.450 1.00 85.00 244 SER A C 1
ATOM 1893 O O . SER A 1 244 ? -21.325 -12.935 5.471 1.00 85.00 244 SER A O 1
ATOM 1895 N N . ALA A 1 245 ? -22.418 -11.763 7.055 1.00 90.38 245 ALA A N 1
ATOM 1896 C CA . ALA A 1 245 ? -23.783 -12.163 6.705 1.00 90.38 245 ALA A CA 1
ATOM 1897 C C . ALA A 1 245 ? -24.057 -13.686 6.745 1.00 90.38 245 ALA A C 1
ATOM 1899 O O . ALA A 1 245 ? -25.087 -14.139 6.252 1.00 90.38 245 ALA A O 1
ATOM 1900 N N . ALA A 1 246 ? -23.178 -14.486 7.358 1.00 90.94 246 ALA A N 1
ATOM 1901 C CA . ALA A 1 246 ? -23.314 -15.939 7.474 1.00 90.94 246 ALA A CA 1
ATOM 1902 C C . ALA A 1 246 ? -22.858 -16.442 8.852 1.00 90.94 246 ALA A C 1
ATOM 1904 O O . ALA A 1 246 ? -22.126 -15.752 9.564 1.00 90.94 246 ALA A O 1
ATOM 1905 N N . HIS A 1 247 ? -23.265 -17.654 9.239 1.00 93.44 247 HIS A N 1
ATOM 1906 C CA . HIS A 1 247 ? -22.670 -18.323 10.397 1.00 93.44 247 HIS A CA 1
ATOM 1907 C C . HIS A 1 247 ? -21.309 -18.944 10.030 1.00 93.44 247 HIS A C 1
ATOM 1909 O O . HIS A 1 247 ? -21.095 -19.307 8.875 1.00 93.44 247 HIS A O 1
ATOM 1915 N N . PRO A 1 248 ? -20.378 -19.110 10.989 1.00 94.06 248 PRO A N 1
ATOM 1916 C CA . PRO A 1 248 ? -19.048 -19.670 10.719 1.00 94.06 248 PRO A CA 1
ATOM 1917 C C . PRO A 1 248 ? -19.066 -21.047 10.036 1.00 94.06 248 PRO A C 1
ATOM 1919 O O . PRO A 1 248 ? -18.256 -21.303 9.146 1.00 94.06 248 PRO A O 1
ATOM 1922 N N . ALA A 1 249 ? -19.991 -21.927 10.438 1.00 91.50 249 ALA A N 1
ATOM 1923 C CA . ALA A 1 249 ? -20.144 -23.259 9.853 1.00 91.50 249 ALA A CA 1
ATOM 1924 C C . ALA A 1 249 ? -20.609 -23.186 8.388 1.00 91.50 249 ALA A C 1
ATOM 1926 O O . ALA A 1 249 ? -19.982 -23.792 7.520 1.00 91.50 249 ALA A O 1
ATOM 1927 N N . ASP A 1 250 ? -21.624 -22.366 8.106 1.00 92.38 250 ASP A N 1
ATOM 1928 C CA . ASP A 1 250 ? -22.123 -22.121 6.746 1.00 92.38 250 ASP A CA 1
ATOM 1929 C C . ASP A 1 250 ? -21.065 -21.444 5.870 1.00 92.38 250 ASP A C 1
ATOM 1931 O O . ASP A 1 250 ? -20.920 -21.731 4.684 1.00 92.38 250 ASP A O 1
ATOM 1935 N N . PHE A 1 251 ? -20.287 -20.532 6.455 1.00 94.38 251 PHE A N 1
ATOM 1936 C CA . PHE A 1 251 ? -19.184 -19.890 5.758 1.00 94.38 251 PHE A CA 1
ATOM 1937 C C . PHE A 1 251 ? -18.141 -20.927 5.330 1.00 94.38 251 PHE A C 1
ATOM 1939 O O . PHE A 1 251 ? -17.687 -20.897 4.188 1.00 94.38 251 PHE A O 1
ATOM 1946 N N . ARG A 1 252 ? -17.791 -21.873 6.211 1.00 93.75 252 ARG A N 1
ATOM 1947 C CA . ARG A 1 252 ? -16.869 -22.969 5.886 1.00 93.75 252 ARG A CA 1
ATOM 1948 C C . ARG A 1 252 ? -17.414 -23.865 4.778 1.00 93.75 252 ARG A C 1
ATOM 1950 O O . ARG A 1 252 ? -16.665 -24.154 3.852 1.00 93.75 252 ARG A O 1
ATOM 1957 N N . SER A 1 253 ? -18.672 -24.298 4.860 1.00 89.94 253 SER A N 1
ATOM 1958 C CA . SER A 1 253 ? -19.249 -25.201 3.853 1.00 89.94 253 SER A CA 1
ATOM 1959 C C . SER A 1 253 ? -19.292 -24.565 2.46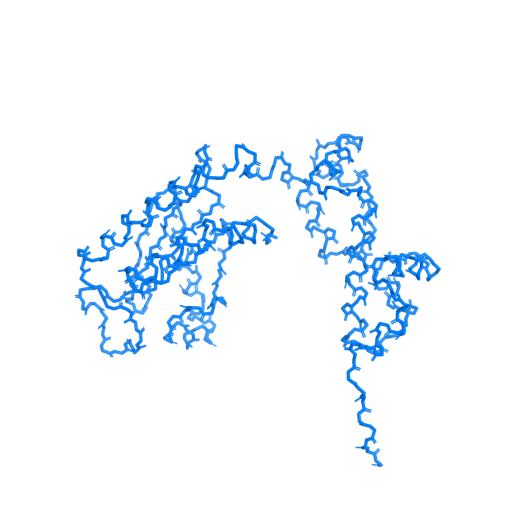2 1.00 89.94 253 SER A C 1
ATOM 1961 O O . SER A 1 253 ? -19.013 -25.239 1.479 1.00 89.94 253 SER A O 1
ATOM 1963 N N . ARG A 1 254 ? -19.555 -23.255 2.374 1.00 89.88 254 ARG A N 1
ATOM 1964 C CA . ARG A 1 254 ? -19.568 -22.512 1.102 1.00 89.88 254 ARG A CA 1
ATOM 1965 C C . ARG A 1 254 ? -18.186 -22.285 0.490 1.00 89.88 254 ARG A C 1
ATOM 1967 O O . ARG A 1 254 ? -18.079 -22.180 -0.725 1.00 89.88 254 ARG A O 1
ATOM 1974 N N . HIS A 1 255 ? -17.145 -22.149 1.311 1.00 85.06 255 HIS A N 1
ATOM 1975 C CA . HIS A 1 255 ? -15.813 -21.725 0.849 1.00 85.06 255 HIS A CA 1
ATOM 1976 C C . HIS A 1 255 ? -14.770 -22.842 0.856 1.00 85.06 255 HIS A C 1
ATOM 1978 O O . HIS A 1 255 ? -13.610 -22.594 0.525 1.00 85.06 255 HIS A O 1
ATOM 1984 N N . ARG A 1 256 ? -15.158 -24.059 1.239 1.00 80.69 256 ARG A N 1
ATOM 1985 C CA . ARG A 1 256 ? -14.300 -25.233 1.172 1.00 80.69 256 ARG A CA 1
ATOM 1986 C C . ARG A 1 256 ? -14.920 -26.235 0.199 1.00 80.69 256 ARG A C 1
ATOM 1988 O O . ARG A 1 256 ? -16.055 -26.641 0.434 1.00 80.69 256 ARG A O 1
ATOM 1995 N N . PRO A 1 257 ? -14.215 -26.644 -0.869 1.00 58.75 257 PRO A N 1
ATOM 1996 C CA . PRO A 1 257 ? -14.722 -27.691 -1.745 1.00 58.75 257 PRO A CA 1
ATOM 1997 C C . PRO A 1 257 ? -14.952 -28.967 -0.927 1.00 58.75 257 PRO A C 1
ATOM 1999 O O . PRO A 1 257 ? -14.188 -29.261 0.000 1.00 58.75 257 PRO A O 1
ATOM 2002 N N . ALA A 1 258 ? -16.026 -29.696 -1.241 1.00 57.72 258 ALA A N 1
ATOM 2003 C CA . ALA A 1 258 ? -16.335 -30.965 -0.596 1.00 57.72 258 ALA A CA 1
ATOM 2004 C C . ALA A 1 258 ? -15.095 -31.871 -0.656 1.00 57.72 258 ALA A C 1
ATOM 2006 O O . ALA A 1 258 ? -14.549 -32.112 -1.733 1.00 57.72 258 ALA A O 1
ATOM 2007 N N . LYS A 1 259 ? -14.614 -32.344 0.503 1.00 56.84 259 LYS A N 1
ATOM 2008 C CA . LYS A 1 259 ? -13.592 -33.396 0.536 1.00 56.84 259 LYS A CA 1
ATOM 2009 C C . LYS A 1 259 ? -14.212 -34.613 -0.156 1.00 56.84 259 LYS A C 1
ATOM 2011 O O . LYS A 1 259 ? -15.141 -35.196 0.397 1.00 56.84 259 LYS A O 1
ATOM 2016 N N . ASN A 1 260 ? -13.724 -34.967 -1.346 1.00 43.44 260 ASN A N 1
ATOM 2017 C CA . ASN A 1 260 ? -14.040 -36.243 -1.981 1.00 43.44 260 ASN A CA 1
ATOM 2018 C C . ASN A 1 260 ? -13.625 -37.351 -1.009 1.00 43.44 260 ASN A C 1
ATOM 2020 O O . ASN A 1 260 ? -12.437 -37.592 -0.796 1.00 43.44 260 ASN A O 1
ATOM 2024 N N . GLN A 1 261 ? -14.612 -37.980 -0.376 1.00 44.69 261 GLN A N 1
ATOM 2025 C CA . GLN A 1 261 ? -14.419 -39.199 0.392 1.00 44.69 261 GLN A CA 1
ATOM 2026 C C . GLN A 1 261 ? -14.262 -40.340 -0.610 1.00 44.69 261 GLN A C 1
ATOM 2028 O O . GLN A 1 261 ? -15.239 -40.958 -1.015 1.00 44.69 261 GLN A O 1
ATOM 2033 N N . ASN A 1 262 ? -13.031 -40.585 -1.051 1.00 41.59 262 ASN A N 1
ATOM 2034 C CA . ASN A 1 262 ? -12.682 -41.851 -1.676 1.00 41.59 262 ASN A CA 1
ATOM 2035 C C . ASN A 1 262 ? -11.297 -42.287 -1.190 1.00 41.59 262 ASN A C 1
ATOM 2037 O O . ASN A 1 262 ? -10.279 -41.993 -1.807 1.00 41.59 262 ASN A O 1
ATOM 2041 N N . SER A 1 263 ? -11.278 -42.965 -0.046 1.00 38.41 263 SER A N 1
ATOM 2042 C CA . SER A 1 263 ? -10.248 -43.944 0.302 1.00 38.41 263 SER A CA 1
ATOM 2043 C C . SER A 1 263 ? -10.869 -44.922 1.297 1.00 38.41 263 SER A C 1
ATOM 2045 O O . SER A 1 263 ? -11.045 -44.595 2.473 1.00 38.41 263 SER A O 1
ATOM 2047 N N . ARG A 1 264 ? -11.294 -46.064 0.750 1.00 38.53 264 ARG A N 1
ATOM 2048 C CA . ARG A 1 264 ? -11.442 -47.322 1.486 1.00 38.53 264 ARG A CA 1
ATOM 2049 C C . ARG A 1 264 ? -10.083 -47.773 2.003 1.00 38.53 264 ARG A C 1
ATOM 2051 O O . ARG A 1 264 ? -9.081 -47.420 1.339 1.00 38.53 264 ARG A O 1
#